Protein AF-A0A9E1S227-F1 (afdb_monomer_lite)

Secondary structure (DSSP, 8-state):
----------SSS--EEEEEEEEEEEETTTTEEEEEEEEEEEEEEEEEETTEEEEEEEEEEEEEEEEPBTT-TT-SS-TTSPPP--B--TTS--EEEEEEEEEEEEEEEEE-SSS-EEEEEEEEEEEBSSSTT-EEEEEEEEEEEEEETTEEEEEEEEEEEEGGGGGGT--GGGGEEEEEEEEEEE--

pLDDT: mean 76.91, std 17.68, range [28.02, 96.69]

Radius of gyration: 20.1 Å; chains: 1; bounding box: 43×51×54 Å

Sequence (188 aa):
FTLYREFWRSRGAAQSYRVLNAIYSSNDALGVDHRFSMGVGLGRYFIQELGHELAVSAGIQGVQERKFSCNDTEIGVDADGEKIDCVEPEDGGLVDNAAEMFLSMQWHLYSFASRDMDISVVGNAYPSLSEWGDLRGDLNLMLSWELFPSFYWSINARSEFDSSAEQRGQLKIDTTDYTITTGITWSY

Foldseek 3Di:
DWDWDWDDDDPDDFQKTKTWIWDWDADQLLQWHIKIKTWIWMKGWPDDDVQKTKMKIKTKIKMKTFGAAPPPVVQQADPVGDGTDGDHDPPPDRIDMFMWMKMKMWIWGFDPPPKTKIKIKIKMKIHTPRDPPWIKIKIWIWIWIRPDVQKIKIKIKIKIATCVCVVSVDDPVSRMDMDIDIDMGGDD

Structure (mmCIF, N/CA/C/O backbone):
data_AF-A0A9E1S227-F1
#
_entry.id   AF-A0A9E1S227-F1
#
loop_
_atom_site.group_PDB
_atom_site.id
_atom_site.type_symbol
_atom_site.label_atom_id
_atom_site.label_alt_id
_atom_site.label_comp_id
_atom_site.label_asym_id
_atom_site.label_entity_id
_atom_site.label_seq_id
_atom_site.pdbx_PDB_ins_code
_atom_site.Cartn_x
_atom_site.Cartn_y
_atom_site.Cartn_z
_atom_site.occupancy
_atom_site.B_iso_or_equiv
_atom_site.auth_seq_id
_atom_site.auth_comp_id
_atom_site.auth_asym_id
_atom_site.auth_atom_id
_atom_site.pdbx_PDB_model_num
ATOM 1 N N . PHE A 1 1 ? -8.724 4.436 -7.761 1.00 28.91 1 PHE A N 1
ATOM 2 C CA . PHE A 1 1 ? -10.016 3.813 -7.383 1.00 28.91 1 PHE A CA 1
ATOM 3 C C . PHE A 1 1 ? -9.860 2.311 -7.541 1.00 28.91 1 PHE A C 1
ATOM 5 O O . PHE A 1 1 ? -9.568 1.875 -8.646 1.00 28.91 1 PHE A O 1
ATOM 12 N N . THR A 1 2 ? -9.980 1.543 -6.459 1.00 31.83 2 THR A N 1
ATOM 13 C CA . THR A 1 2 ? -9.792 0.083 -6.484 1.00 31.83 2 THR A CA 1
ATOM 14 C C . THR A 1 2 ? -11.155 -0.575 -6.331 1.00 31.83 2 THR A C 1
ATOM 16 O O . THR A 1 2 ? -11.851 -0.338 -5.346 1.00 31.83 2 THR A O 1
ATOM 19 N N . LEU A 1 3 ? -11.562 -1.360 -7.325 1.00 28.02 3 LEU A N 1
ATOM 20 C CA . LEU A 1 3 ? -12.875 -2.005 -7.373 1.00 28.02 3 LEU A CA 1
ATOM 21 C C . LEU A 1 3 ? -12.676 -3.498 -7.071 1.00 28.02 3 LEU A C 1
ATOM 23 O O . LEU A 1 3 ? -12.148 -4.222 -7.911 1.00 28.02 3 LEU A O 1
ATOM 27 N N . TYR A 1 4 ? -13.063 -3.955 -5.876 1.00 44.78 4 TYR A N 1
ATOM 28 C CA . TYR A 1 4 ? -13.016 -5.372 -5.495 1.00 44.78 4 TYR A CA 1
ATOM 29 C C . TYR A 1 4 ? -14.429 -5.975 -5.504 1.00 44.78 4 TYR A C 1
ATOM 31 O O . TYR A 1 4 ? -15.408 -5.306 -5.168 1.00 44.78 4 TYR A O 1
ATOM 39 N N . ARG A 1 5 ? -14.561 -7.240 -5.924 1.00 41.03 5 ARG A N 1
ATOM 40 C CA . ARG A 1 5 ? -15.834 -7.979 -5.907 1.00 41.03 5 ARG A CA 1
ATOM 41 C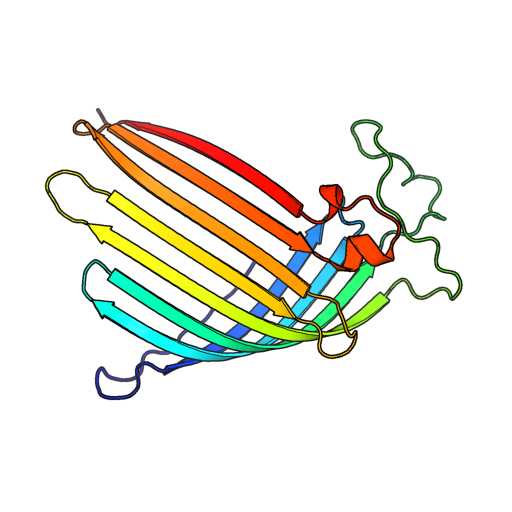 C . ARG A 1 5 ? -15.623 -9.388 -5.369 1.00 41.03 5 ARG A C 1
ATOM 43 O O . ARG A 1 5 ? -14.900 -10.176 -5.971 1.00 41.03 5 ARG A O 1
ATOM 50 N N . GLU A 1 6 ? -16.336 -9.724 -4.300 1.00 49.47 6 GLU A N 1
ATOM 51 C CA . GLU A 1 6 ? -16.274 -11.032 -3.642 1.00 49.47 6 GLU A CA 1
ATOM 52 C C . GLU A 1 6 ? -17.563 -11.842 -3.857 1.00 49.47 6 GLU A C 1
ATOM 54 O O . GLU A 1 6 ? -18.663 -11.295 -3.962 1.00 49.47 6 GLU A O 1
ATOM 59 N N . PHE A 1 7 ? -17.431 -13.171 -3.933 1.00 40.19 7 PHE A N 1
ATOM 60 C CA . PHE A 1 7 ? -18.555 -14.109 -4.007 1.00 40.19 7 PHE A CA 1
ATOM 61 C C . PHE A 1 7 ? -18.523 -15.051 -2.801 1.00 40.19 7 PHE A C 1
ATOM 63 O O . PHE A 1 7 ? -17.585 -15.829 -2.637 1.00 40.19 7 PHE A O 1
ATOM 70 N N . TRP A 1 8 ? -19.584 -15.031 -1.997 1.00 38.69 8 TRP A N 1
ATOM 71 C CA . TRP A 1 8 ? -19.735 -15.894 -0.828 1.00 38.69 8 TRP A CA 1
ATOM 72 C C . TRP A 1 8 ? -20.081 -17.332 -1.249 1.00 38.69 8 TRP A C 1
ATOM 74 O O . TRP A 1 8 ? -21.120 -17.573 -1.867 1.00 38.69 8 TRP A O 1
ATOM 84 N N . ARG A 1 9 ? -19.241 -18.315 -0.897 1.00 41.41 9 ARG A N 1
ATOM 85 C CA . ARG A 1 9 ? -19.627 -19.740 -0.873 1.00 41.41 9 ARG A CA 1
ATOM 86 C C . ARG A 1 9 ? -19.926 -20.161 0.568 1.00 41.41 9 ARG A C 1
ATOM 88 O O . ARG A 1 9 ? -19.298 -19.670 1.497 1.00 41.41 9 ARG A O 1
ATOM 95 N N . SER A 1 10 ? -20.919 -21.042 0.725 1.00 45.53 10 SER A N 1
ATOM 96 C CA . SER A 1 10 ? -21.454 -21.537 2.004 1.00 45.53 10 SER A CA 1
ATOM 97 C C . SER A 1 10 ? -20.372 -21.823 3.051 1.00 45.53 10 SER A C 1
ATOM 99 O O . SER A 1 10 ? -19.374 -22.477 2.751 1.00 45.53 10 SER A O 1
ATOM 101 N N . ARG A 1 11 ? -20.624 -21.373 4.289 1.00 53.19 11 ARG A N 1
ATOM 102 C CA . ARG A 1 11 ? -19.779 -21.570 5.477 1.00 53.19 11 ARG A CA 1
ATOM 103 C C . ARG A 1 11 ? -19.526 -23.062 5.712 1.00 53.19 11 ARG A C 1
ATOM 105 O O . ARG A 1 11 ? -20.369 -23.763 6.260 1.00 53.19 11 ARG A O 1
ATOM 112 N N . GLY A 1 12 ? -18.370 -23.544 5.269 1.00 46.22 12 GLY A N 1
ATOM 113 C CA . GLY A 1 12 ? -17.942 -24.922 5.470 1.00 46.22 12 GLY A CA 1
ATOM 114 C C . GLY A 1 12 ? -16.762 -25.289 4.575 1.00 46.22 12 GLY A C 1
ATOM 115 O O . GLY A 1 12 ? -16.922 -25.506 3.382 1.00 46.22 12 GLY A O 1
ATOM 116 N N . ALA A 1 13 ? -15.578 -25.393 5.175 1.00 47.69 13 ALA A N 1
ATOM 117 C CA . ALA A 1 13 ? -14.396 -26.102 4.669 1.00 47.69 13 ALA A CA 1
ATOM 118 C C . ALA A 1 13 ? -13.497 -25.464 3.587 1.00 47.69 13 ALA A C 1
ATOM 120 O O . ALA A 1 13 ? -12.400 -25.978 3.380 1.00 47.69 13 ALA A O 1
ATOM 121 N N . ALA A 1 14 ? -13.836 -24.328 2.971 1.00 52.00 14 ALA A N 1
ATOM 122 C CA . ALA A 1 14 ? -12.873 -23.597 2.134 1.00 52.00 14 ALA A CA 1
ATOM 123 C C . ALA A 1 14 ? -13.056 -22.080 2.262 1.00 52.00 14 ALA A C 1
ATOM 125 O O . ALA A 1 14 ? -13.758 -21.462 1.468 1.00 52.00 14 ALA A O 1
ATOM 126 N N . GLN A 1 15 ? -12.397 -21.466 3.251 1.00 77.69 15 GLN A N 1
ATOM 127 C CA . GLN A 1 15 ? -12.311 -20.004 3.411 1.00 77.69 15 GLN A CA 1
ATOM 128 C C . GLN A 1 15 ? -11.391 -19.353 2.361 1.00 77.69 15 GLN A C 1
ATOM 130 O O . GLN A 1 15 ? -10.675 -18.401 2.649 1.00 77.69 15 GLN A O 1
ATOM 135 N N . SER A 1 16 ? -11.343 -19.912 1.155 1.00 84.00 16 SER A N 1
ATOM 136 C CA . SER A 1 16 ? -10.558 -19.395 0.044 1.00 84.00 16 SER A CA 1
ATOM 137 C C . SER A 1 16 ? -11.446 -18.595 -0.896 1.00 84.00 16 SER A C 1
ATOM 139 O O . SER A 1 16 ? -12.526 -19.063 -1.264 1.00 84.00 16 SER A O 1
ATOM 141 N N . TYR A 1 17 ? -10.970 -17.443 -1.341 1.00 88.19 17 TYR A N 1
ATOM 142 C CA . TYR A 1 17 ? -11.646 -16.582 -2.304 1.00 88.19 17 TYR A CA 1
ATOM 143 C C . TYR A 1 17 ? -10.766 -16.362 -3.536 1.00 88.19 17 TYR A C 1
ATOM 145 O O . TYR A 1 17 ? -9.580 -16.691 -3.551 1.00 88.19 17 TYR A O 1
ATOM 153 N N . ARG A 1 18 ? -11.368 -15.857 -4.612 1.00 92.25 18 ARG A N 1
ATOM 154 C CA . ARG A 1 18 ? -10.648 -15.460 -5.826 1.00 92.25 18 ARG A CA 1
ATOM 155 C C . ARG A 1 18 ? -10.492 -13.953 -5.817 1.00 92.25 18 ARG A C 1
ATOM 157 O O . ARG A 1 18 ? -11.436 -13.255 -5.463 1.00 92.25 18 ARG A O 1
ATOM 164 N N . VAL A 1 19 ? -9.331 -13.486 -6.244 1.00 91.81 19 VAL A N 1
ATOM 165 C CA . VAL A 1 19 ? -9.019 -12.066 -6.363 1.00 91.81 19 VAL A CA 1
ATOM 166 C C . VAL A 1 19 ? -9.021 -11.700 -7.835 1.00 91.81 19 VAL A C 1
ATOM 168 O O . VAL A 1 19 ? -8.402 -12.382 -8.651 1.00 91.81 19 VAL A O 1
ATOM 171 N N . LEU A 1 20 ? -9.734 -10.628 -8.155 1.00 92.56 20 LEU A N 1
ATOM 172 C CA . LEU A 1 20 ? -9.586 -9.876 -9.392 1.00 92.56 20 LEU A CA 1
ATOM 173 C C . LEU A 1 20 ? -9.272 -8.450 -8.960 1.00 92.56 20 LEU A C 1
ATOM 175 O O . LEU A 1 20 ? -10.081 -7.850 -8.249 1.00 92.56 20 LEU A O 1
ATOM 179 N N . ASN A 1 21 ? -8.107 -7.937 -9.339 1.00 88.50 21 ASN A N 1
ATOM 180 C CA . ASN A 1 21 ? -7.690 -6.586 -8.992 1.00 88.50 21 ASN A CA 1
ATOM 181 C C . ASN A 1 21 ? -7.448 -5.764 -10.258 1.00 88.50 21 ASN A C 1
ATOM 183 O O . ASN A 1 21 ? -6.911 -6.257 -11.246 1.00 88.50 21 ASN A O 1
ATOM 187 N N . ALA A 1 22 ? -7.875 -4.508 -10.208 1.00 91.31 22 ALA A N 1
ATOM 188 C CA . ALA A 1 22 ? -7.560 -3.485 -11.189 1.00 91.31 22 ALA A CA 1
ATOM 189 C C . ALA A 1 22 ? -7.265 -2.201 -10.415 1.00 91.31 22 ALA A C 1
ATOM 191 O O . ALA A 1 22 ? -8.115 -1.732 -9.649 1.00 91.31 22 ALA A O 1
ATOM 192 N N . ILE A 1 23 ? -6.051 -1.683 -10.560 1.00 87.19 23 ILE A N 1
ATOM 193 C CA . ILE A 1 23 ? -5.565 -0.522 -9.820 1.00 87.19 23 ILE A CA 1
ATOM 194 C C . ILE A 1 23 ? -5.075 0.495 -10.839 1.00 87.19 23 ILE A C 1
ATOM 196 O O . ILE A 1 23 ? -4.384 0.166 -11.797 1.00 87.19 23 ILE A O 1
ATOM 200 N N . TYR A 1 24 ? -5.461 1.741 -10.618 1.00 88.38 24 TYR A N 1
ATOM 201 C CA . TYR A 1 24 ? -4.942 2.883 -11.345 1.00 88.38 24 TYR A CA 1
ATOM 202 C C . TYR A 1 24 ? -4.350 3.854 -10.331 1.00 88.38 24 TYR A C 1
ATOM 204 O O . TYR A 1 24 ? -5.032 4.202 -9.356 1.00 88.38 24 TYR A O 1
ATOM 212 N N . SER A 1 25 ? -3.110 4.268 -10.565 1.00 83.31 25 SER A N 1
ATOM 213 C CA . SER A 1 25 ? -2.366 5.206 -9.727 1.00 83.31 25 SER A CA 1
ATOM 214 C C . SER A 1 25 ? -1.577 6.189 -10.588 1.00 83.31 25 SER A C 1
ATOM 216 O O . SER A 1 25 ? -1.073 5.823 -11.646 1.00 83.31 25 SER A O 1
ATOM 218 N N . SER A 1 26 ? -1.441 7.413 -10.096 1.00 80.56 26 SER A N 1
ATOM 219 C CA . SER A 1 26 ? -0.519 8.441 -10.582 1.00 80.56 26 SER A CA 1
ATOM 220 C C . SER A 1 26 ? 0.253 8.952 -9.368 1.00 80.56 26 SER A C 1
ATOM 222 O O . SER A 1 26 ? -0.345 9.091 -8.295 1.00 80.56 26 SER A O 1
ATOM 224 N N . ASN A 1 27 ? 1.557 9.166 -9.503 1.00 71.00 27 ASN A N 1
ATOM 225 C CA . ASN A 1 27 ? 2.395 9.678 -8.424 1.00 71.00 27 ASN A CA 1
ATOM 226 C C . ASN A 1 27 ? 3.511 10.548 -9.016 1.00 71.00 27 ASN A C 1
ATOM 228 O O . ASN A 1 27 ? 4.487 10.033 -9.562 1.00 71.00 27 ASN A O 1
ATOM 232 N N . ASP A 1 28 ? 3.352 11.861 -8.869 1.00 68.75 28 ASP A N 1
ATOM 233 C CA . ASP A 1 28 ? 4.269 12.864 -9.411 1.00 68.75 28 ASP A CA 1
ATOM 234 C C . ASP A 1 28 ? 5.625 12.858 -8.684 1.00 68.75 28 ASP A C 1
ATOM 236 O O . ASP A 1 28 ? 6.657 13.054 -9.322 1.00 68.75 28 ASP A O 1
ATOM 240 N N . ALA A 1 29 ? 5.647 12.550 -7.378 1.00 60.91 29 ALA A N 1
ATOM 241 C CA . ALA A 1 29 ? 6.878 12.459 -6.585 1.00 60.91 29 ALA A CA 1
ATOM 242 C C . ALA A 1 29 ? 7.767 11.284 -7.027 1.00 60.91 29 ALA A C 1
ATOM 244 O O . ALA A 1 29 ? 8.990 11.393 -7.039 1.00 60.91 29 ALA A O 1
ATOM 245 N N . LEU A 1 30 ? 7.148 10.183 -7.464 1.00 62.03 30 LEU A N 1
ATOM 246 C CA . LEU A 1 30 ? 7.841 9.012 -8.004 1.00 62.03 30 LEU A CA 1
ATOM 247 C C . LEU A 1 30 ? 8.002 9.056 -9.533 1.00 62.03 30 LEU A C 1
ATOM 249 O O . LEU A 1 30 ? 8.377 8.038 -10.121 1.00 62.03 30 LEU A O 1
ATOM 253 N N . GLY A 1 31 ? 7.697 10.178 -10.197 1.00 64.12 31 GLY A N 1
ATOM 254 C CA . GLY A 1 31 ? 7.853 10.346 -11.649 1.00 64.12 31 GLY A CA 1
ATOM 255 C C . GLY A 1 31 ? 6.899 9.505 -12.511 1.00 64.12 31 GLY A C 1
ATOM 256 O O . GLY A 1 31 ? 7.165 9.257 -13.694 1.00 64.12 31 GLY A O 1
ATOM 257 N N . VAL A 1 32 ? 5.787 9.049 -11.928 1.00 74.50 32 VAL A N 1
ATOM 258 C CA . VAL A 1 32 ? 4.792 8.174 -12.560 1.00 74.50 32 VAL A CA 1
ATOM 259 C C . VAL A 1 32 ? 3.568 8.988 -12.974 1.00 74.50 32 VAL A C 1
ATOM 261 O O . VAL A 1 32 ? 2.716 9.305 -12.145 1.00 74.50 32 VAL A O 1
ATOM 264 N N . ASP A 1 33 ? 3.431 9.241 -14.276 1.00 77.88 33 ASP A N 1
ATOM 265 C CA . ASP A 1 33 ? 2.265 9.920 -14.858 1.00 77.88 33 ASP A CA 1
ATOM 266 C C . ASP A 1 33 ? 1.021 9.033 -14.725 1.00 77.88 33 ASP A C 1
ATOM 268 O O . ASP A 1 33 ? 0.035 9.375 -14.064 1.00 77.88 33 ASP A O 1
ATOM 272 N N . HIS A 1 34 ? 1.086 7.822 -15.285 1.00 83.31 34 HIS A N 1
ATOM 273 C CA . HIS A 1 34 ? -0.019 6.867 -15.255 1.00 83.31 34 HIS A CA 1
ATOM 274 C C . HIS A 1 34 ? 0.495 5.447 -15.037 1.00 83.31 34 HIS A C 1
ATOM 276 O O . HIS A 1 34 ? 1.293 4.946 -15.822 1.00 83.31 34 HIS A O 1
ATOM 282 N N . ARG A 1 35 ? -0.027 4.750 -14.030 1.00 86.94 35 ARG A N 1
ATOM 283 C CA . ARG A 1 35 ? 0.218 3.321 -13.813 1.00 86.94 35 ARG A CA 1
ATOM 284 C C . ARG A 1 35 ? -1.109 2.592 -13.706 1.00 86.94 35 ARG A C 1
ATOM 286 O O . ARG A 1 35 ? -1.945 2.899 -12.855 1.00 86.94 35 ARG A O 1
ATOM 293 N N . PHE A 1 36 ? -1.296 1.613 -14.577 1.00 90.94 36 PHE A N 1
ATOM 294 C CA . PHE A 1 36 ? -2.434 0.710 -14.568 1.00 90.94 36 PHE A CA 1
ATOM 295 C C . PHE A 1 36 ? -1.946 -0.705 -14.277 1.00 90.94 36 PHE A C 1
ATOM 297 O O . PHE A 1 36 ? -1.082 -1.215 -14.985 1.00 90.94 36 PHE A O 1
ATOM 304 N N . SER A 1 37 ? -2.512 -1.359 -13.266 1.00 90.12 37 SER A N 1
ATOM 305 C CA . SER A 1 37 ? -2.277 -2.776 -13.005 1.00 90.12 37 SER A CA 1
ATOM 306 C C . SER A 1 37 ? -3.572 -3.567 -13.030 1.00 90.12 37 SER A C 1
ATOM 308 O O . SER A 1 37 ? -4.621 -3.108 -12.572 1.00 90.12 37 SER A O 1
ATOM 310 N N . MET A 1 38 ? -3.501 -4.780 -13.569 1.00 94.50 38 MET A N 1
ATOM 311 C CA . MET A 1 38 ? -4.618 -5.712 -13.592 1.00 94.50 38 MET A CA 1
ATOM 312 C C . MET A 1 38 ? -4.128 -7.128 -13.336 1.00 94.50 38 MET A C 1
ATOM 314 O O . MET A 1 38 ? -3.189 -7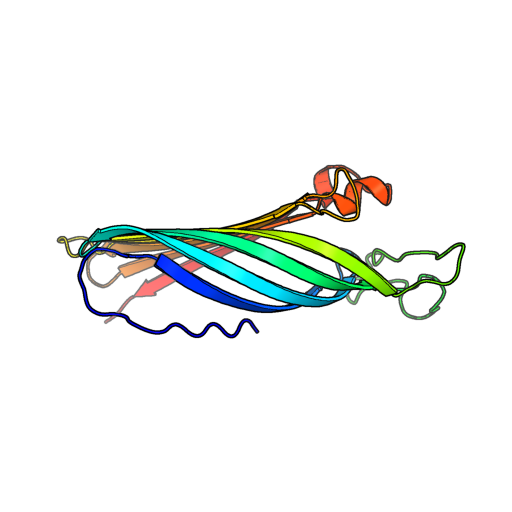.597 -13.981 1.00 94.50 38 MET A O 1
ATOM 318 N N . GLY A 1 39 ? -4.790 -7.830 -12.421 1.00 92.88 39 GLY A N 1
ATOM 319 C CA . GLY A 1 39 ? -4.345 -9.139 -11.980 1.00 92.88 39 GLY A CA 1
ATOM 320 C C . GLY A 1 39 ? -5.447 -10.068 -11.513 1.00 92.88 39 GLY A C 1
ATOM 321 O O . GLY A 1 39 ? -6.626 -9.718 -11.381 1.00 92.88 39 GLY A O 1
ATOM 322 N N . VAL A 1 40 ? -5.019 -11.306 -11.297 1.00 96.69 40 VAL A N 1
ATOM 323 C CA . VAL A 1 40 ? -5.852 -12.396 -10.809 1.00 96.69 40 VAL A CA 1
ATOM 324 C C . VAL A 1 40 ? -5.091 -13.189 -9.758 1.00 96.69 40 VAL A C 1
ATOM 326 O O . VAL A 1 40 ? -3.879 -13.387 -9.853 1.00 96.69 40 VAL A O 1
ATOM 329 N N . GLY A 1 41 ? -5.809 -13.691 -8.761 1.00 94.81 41 GLY A N 1
ATOM 330 C CA . GLY A 1 41 ? -5.191 -14.463 -7.696 1.00 94.81 41 GLY A CA 1
ATOM 331 C C . GLY A 1 41 ? -6.175 -15.232 -6.839 1.00 94.81 41 GLY A C 1
ATOM 332 O O . GLY A 1 41 ? -7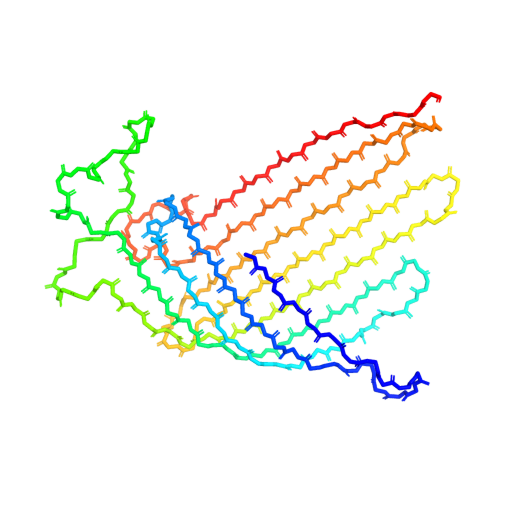.366 -15.357 -7.145 1.00 94.81 41 GLY A O 1
ATOM 333 N N . LEU A 1 42 ? -5.646 -15.765 -5.749 1.00 94.94 42 LEU A N 1
ATOM 334 C CA . LEU A 1 42 ? -6.380 -16.538 -4.763 1.00 94.94 42 LEU A CA 1
ATOM 335 C C . LEU A 1 42 ? -6.034 -16.021 -3.373 1.00 94.94 42 LEU A C 1
ATOM 337 O O . LEU A 1 42 ? -4.881 -15.726 -3.070 1.00 94.94 42 LEU A O 1
ATOM 341 N N . GLY A 1 43 ? -7.048 -15.937 -2.527 1.00 93.62 43 GLY A N 1
ATOM 342 C CA . GLY A 1 43 ? -6.912 -15.557 -1.135 1.00 93.62 43 GLY A CA 1
ATOM 343 C C . GLY A 1 43 ? -7.487 -16.594 -0.203 1.00 93.62 43 GLY A C 1
ATOM 344 O O . GLY A 1 43 ? -8.219 -17.494 -0.622 1.00 93.62 43 GLY A O 1
ATOM 345 N N . ARG A 1 44 ? -7.135 -16.473 1.070 1.00 91.62 44 ARG A N 1
ATOM 346 C CA . ARG A 1 44 ? -7.641 -17.311 2.143 1.00 91.62 44 ARG A CA 1
ATOM 347 C C . ARG A 1 44 ? -7.755 -16.515 3.435 1.00 91.62 44 ARG A C 1
ATOM 349 O O . ARG A 1 44 ? -6.824 -15.802 3.799 1.00 91.62 44 ARG A O 1
ATOM 356 N N . TYR A 1 45 ? -8.859 -16.704 4.151 1.00 90.38 45 TYR A N 1
ATOM 357 C CA . TYR A 1 45 ? -8.954 -16.299 5.550 1.00 90.38 45 TYR A CA 1
ATOM 358 C C . TYR A 1 45 ? -8.244 -17.333 6.427 1.00 90.38 45 TYR A C 1
ATOM 360 O O . TYR A 1 45 ? -8.491 -18.538 6.325 1.00 90.38 45 TYR A O 1
ATOM 368 N N . PHE A 1 46 ? -7.320 -16.849 7.247 1.00 87.69 46 PHE A N 1
ATOM 369 C CA . PHE A 1 46 ? -6.595 -17.618 8.254 1.00 87.69 46 PHE A CA 1
ATOM 370 C C . PHE A 1 46 ? -7.275 -17.512 9.615 1.00 87.69 46 PHE A C 1
ATOM 372 O O . PHE A 1 46 ? -7.316 -18.494 10.352 1.00 87.69 46 PHE A O 1
ATOM 379 N N . ILE A 1 47 ? -7.831 -16.340 9.918 1.00 86.12 47 ILE A N 1
ATOM 380 C CA . ILE A 1 47 ? -8.641 -16.087 11.107 1.00 86.12 47 ILE A CA 1
ATOM 381 C C . ILE A 1 47 ? -9.922 -15.416 10.629 1.00 86.12 47 ILE A C 1
ATOM 383 O O . ILE A 1 47 ? -9.874 -14.504 9.806 1.00 86.12 47 ILE A O 1
ATOM 387 N N . GLN A 1 48 ? -11.063 -15.902 11.103 1.00 80.62 48 GLN A N 1
ATOM 388 C CA . GLN A 1 48 ? -12.367 -15.327 10.793 1.00 80.62 48 GLN A CA 1
ATOM 389 C C . GLN A 1 48 ? -13.292 -15.538 11.991 1.00 80.62 48 GLN A C 1
ATOM 391 O O . GLN A 1 48 ? -14.123 -16.450 12.017 1.00 80.62 48 GLN A O 1
ATOM 396 N N . GLU A 1 49 ? -13.092 -14.713 13.007 1.00 80.69 49 GLU A N 1
ATOM 397 C CA . GLU A 1 49 ? -13.879 -14.683 14.232 1.00 80.69 49 GLU A CA 1
ATOM 398 C C . GLU A 1 49 ? -14.595 -13.333 14.355 1.00 80.69 49 GLU A C 1
ATOM 400 O O . GLU A 1 49 ? -14.227 -12.342 13.724 1.00 80.69 49 GLU A O 1
ATOM 405 N N . LEU A 1 50 ? -15.639 -13.277 15.182 1.00 76.19 50 LEU A N 1
ATOM 406 C CA . LEU A 1 50 ? -16.243 -11.998 15.551 1.00 76.19 50 LEU A CA 1
ATOM 407 C C . LEU A 1 50 ? -15.209 -11.183 16.330 1.00 76.19 50 LEU A C 1
ATOM 409 O O . LEU A 1 50 ? -14.823 -11.568 17.428 1.00 76.19 50 LEU A O 1
ATOM 413 N N . GLY A 1 51 ? -14.779 -10.066 15.765 1.00 77.31 51 GLY A N 1
ATOM 414 C CA . GLY A 1 51 ? -13.791 -9.172 16.361 1.00 77.31 51 GLY A CA 1
ATOM 415 C C . GLY A 1 51 ? -12.394 -9.318 15.776 1.00 77.31 51 GLY A C 1
ATOM 416 O O . GLY A 1 51 ? -11.534 -8.503 16.081 1.00 77.31 51 GLY A O 1
ATOM 417 N N . HIS A 1 52 ? -12.137 -10.341 14.957 1.00 86.56 52 HIS A N 1
ATOM 418 C CA . HIS A 1 52 ? -10.784 -10.647 14.509 1.00 86.56 52 HIS A CA 1
ATOM 419 C C . HIS A 1 52 ? -10.787 -11.379 13.167 1.00 86.56 52 HIS A C 1
ATOM 421 O O . HIS A 1 52 ? -11.241 -12.520 13.051 1.00 86.56 52 HIS A O 1
ATOM 427 N N . GLU A 1 53 ? -10.229 -10.732 12.155 1.00 89.62 53 GLU A N 1
ATOM 428 C CA . GLU A 1 53 ? -10.103 -11.274 10.813 1.00 89.62 53 GLU A CA 1
ATOM 429 C C . GLU A 1 53 ? -8.664 -11.138 10.316 1.00 89.62 53 GLU A C 1
ATOM 431 O O . GLU A 1 53 ? -8.023 -10.103 10.482 1.00 89.62 53 GLU A O 1
ATOM 436 N N . LEU A 1 54 ? -8.153 -12.202 9.703 1.00 91.75 54 LEU A N 1
ATOM 437 C CA . LEU A 1 54 ? -6.879 -12.208 8.996 1.00 91.75 54 LEU A CA 1
ATOM 438 C C . LEU A 1 54 ? -7.077 -12.910 7.659 1.00 91.75 54 LEU A C 1
ATOM 440 O O . LEU A 1 54 ? -7.364 -14.110 7.623 1.00 91.75 54 LEU A O 1
ATOM 444 N N . ALA A 1 55 ? -6.862 -12.185 6.571 1.00 92.62 55 ALA A N 1
ATOM 445 C CA . ALA A 1 55 ? -6.877 -12.705 5.218 1.00 92.62 55 ALA A CA 1
ATOM 446 C C . ALA A 1 55 ? -5.531 -12.462 4.543 1.00 92.62 55 ALA A C 1
ATOM 448 O O . ALA A 1 55 ? -4.934 -11.396 4.673 1.00 92.62 55 ALA A O 1
ATOM 449 N N . VAL A 1 56 ? -5.067 -13.450 3.786 1.00 94.88 56 VAL A N 1
ATOM 450 C CA . VAL A 1 56 ? -3.895 -13.299 2.922 1.00 94.88 56 VAL A CA 1
ATOM 451 C C . VAL A 1 56 ? -4.270 -13.753 1.525 1.00 94.88 56 VAL A C 1
ATOM 453 O O . VAL A 1 56 ? -4.924 -14.785 1.357 1.00 94.88 56 VAL A O 1
ATOM 456 N N . SER A 1 57 ? -3.858 -12.998 0.518 1.00 94.88 57 SER A N 1
ATOM 457 C CA . SER A 1 57 ? -4.030 -13.356 -0.881 1.00 94.88 57 SER A CA 1
ATOM 458 C C . SER A 1 57 ? -2.770 -13.136 -1.691 1.00 94.88 57 SER A C 1
ATOM 460 O O . SER A 1 57 ? -1.889 -12.370 -1.314 1.00 94.88 57 SER A O 1
ATOM 462 N N . ALA A 1 58 ? -2.673 -13.880 -2.783 1.00 96.62 58 ALA A N 1
ATOM 463 C CA . ALA A 1 58 ? -1.540 -13.845 -3.679 1.00 96.62 58 ALA A CA 1
ATOM 464 C C . ALA A 1 58 ? -1.994 -14.082 -5.118 1.00 96.62 58 ALA A C 1
ATOM 466 O O . ALA A 1 58 ? -2.958 -14.817 -5.370 1.00 96.62 58 ALA A O 1
ATOM 467 N N . GLY A 1 59 ? -1.272 -13.514 -6.070 1.00 95.88 59 GLY A N 1
ATOM 468 C CA . GLY A 1 59 ? -1.549 -13.719 -7.480 1.00 95.88 59 GLY A CA 1
ATOM 469 C C . GLY A 1 59 ? -0.511 -13.084 -8.380 1.00 95.88 59 GLY A C 1
ATOM 470 O O . GLY A 1 59 ? 0.593 -12.755 -7.948 1.00 95.88 59 GLY A O 1
ATOM 471 N N . ILE A 1 60 ? -0.887 -12.944 -9.643 1.00 95.94 60 ILE A N 1
ATOM 472 C CA . ILE A 1 60 ? -0.075 -12.308 -10.677 1.00 95.94 60 ILE A CA 1
ATOM 473 C C . ILE A 1 60 ? -0.863 -11.164 -11.297 1.00 95.94 60 ILE A C 1
ATOM 475 O O . ILE A 1 60 ? -2.091 -11.235 -11.416 1.00 95.94 60 ILE A O 1
ATOM 479 N N . GLN A 1 61 ? -0.155 -10.125 -11.708 1.00 95.00 61 GLN A N 1
ATOM 480 C CA . GLN A 1 61 ? -0.720 -8.973 -12.385 1.00 95.00 61 GLN A CA 1
ATOM 481 C C . GLN A 1 61 ? 0.195 -8.503 -13.513 1.00 95.00 61 GLN A C 1
ATOM 483 O O . GLN A 1 61 ? 1.415 -8.625 -13.437 1.00 95.00 61 GLN A O 1
ATOM 488 N N . GLY A 1 62 ? -0.414 -7.982 -14.572 1.00 94.19 62 GLY A N 1
ATOM 489 C CA . GLY A 1 62 ? 0.282 -7.168 -15.559 1.00 94.19 62 GLY A CA 1
ATOM 490 C C . GLY A 1 62 ? 0.193 -5.707 -15.146 1.00 94.19 62 GLY A C 1
ATOM 491 O O . GLY A 1 62 ? -0.860 -5.264 -14.675 1.00 94.19 62 GLY A O 1
ATOM 492 N N . VAL A 1 63 ? 1.283 -4.974 -15.322 1.00 91.75 63 VAL A N 1
ATOM 493 C CA . VAL A 1 63 ? 1.375 -3.544 -15.042 1.00 91.75 63 VAL A CA 1
ATOM 494 C C . VAL A 1 63 ? 1.827 -2.834 -16.300 1.00 91.75 63 VAL A C 1
ATOM 496 O O . VAL A 1 63 ? 2.760 -3.271 -16.963 1.00 91.75 63 VAL A O 1
ATOM 499 N N . GLN A 1 64 ? 1.144 -1.748 -16.624 1.00 91.12 64 GLN A N 1
ATOM 500 C CA . GLN A 1 64 ? 1.553 -0.798 -17.637 1.00 91.12 64 GLN A CA 1
ATOM 501 C C . GLN A 1 64 ? 1.793 0.540 -16.951 1.00 91.12 64 GLN A C 1
ATOM 503 O O . GLN A 1 64 ? 0.894 1.078 -16.300 1.00 91.12 64 GLN A O 1
ATOM 508 N N . GLU A 1 65 ? 2.994 1.071 -17.105 1.00 85.69 65 GLU A N 1
ATOM 509 C CA . GLU A 1 65 ? 3.415 2.338 -16.530 1.00 85.69 65 GLU A CA 1
ATOM 510 C C . GLU A 1 65 ? 3.812 3.322 -17.623 1.00 85.69 65 GLU A C 1
ATOM 512 O O . GLU A 1 65 ? 4.421 2.954 -18.624 1.00 85.69 65 GLU A O 1
ATOM 517 N N . ARG A 1 66 ? 3.479 4.591 -17.414 1.00 82.81 66 ARG A N 1
ATOM 518 C CA . ARG A 1 66 ? 3.953 5.720 -18.194 1.00 82.81 66 ARG A CA 1
ATOM 519 C C . ARG A 1 66 ? 4.669 6.708 -17.276 1.00 82.81 66 ARG A C 1
ATOM 521 O O . ARG A 1 66 ? 4.103 7.104 -16.258 1.00 82.81 66 ARG A O 1
ATOM 528 N N . LYS A 1 67 ? 5.881 7.112 -17.662 1.00 75.69 67 LYS A N 1
ATOM 529 C CA . LYS A 1 67 ? 6.740 8.043 -16.906 1.00 75.69 67 LYS A CA 1
ATOM 530 C C . LYS A 1 67 ? 6.723 9.451 -17.514 1.00 75.69 67 LYS A C 1
ATOM 532 O O . LYS A 1 67 ? 6.491 9.601 -18.719 1.00 75.69 67 LYS A O 1
ATOM 537 N N . PHE A 1 68 ? 6.990 10.473 -16.698 1.00 70.19 68 PHE A N 1
ATOM 538 C CA . PHE A 1 68 ? 7.153 11.853 -17.175 1.00 70.19 68 PHE A CA 1
ATOM 539 C C . PHE A 1 68 ? 8.451 12.018 -17.984 1.00 70.19 68 PHE A C 1
ATOM 541 O O . PHE A 1 68 ? 9.488 11.456 -17.631 1.00 70.19 68 PHE A O 1
ATOM 548 N N . SER A 1 69 ? 8.403 12.795 -19.074 1.00 65.25 69 SER A N 1
ATOM 549 C CA . SER A 1 69 ? 9.572 13.077 -19.922 1.00 65.25 69 SER A CA 1
ATOM 550 C C . SER A 1 69 ? 10.216 14.414 -19.562 1.00 65.25 69 SER A C 1
ATOM 552 O O . SER A 1 69 ? 9.530 15.432 -19.549 1.00 65.25 69 SER A O 1
ATOM 554 N N . CYS A 1 70 ? 11.541 14.438 -19.378 1.00 63.56 70 CYS A N 1
ATOM 555 C CA . CYS A 1 70 ? 12.284 15.683 -19.122 1.00 63.56 70 CYS A CA 1
ATOM 556 C C . CYS A 1 70 ? 12.357 16.649 -20.325 1.00 63.56 70 CYS A C 1
ATOM 558 O O . CYS A 1 70 ? 12.788 17.789 -20.167 1.00 63.56 70 CYS A O 1
ATOM 560 N N . ASN A 1 71 ? 11.970 16.212 -21.531 1.00 57.22 71 ASN A N 1
ATOM 561 C CA . ASN A 1 71 ? 12.006 17.044 -22.742 1.00 57.22 71 ASN A CA 1
ATOM 562 C C . ASN A 1 71 ? 10.778 17.953 -22.906 1.00 57.22 71 ASN A C 1
ATOM 564 O O . ASN A 1 71 ? 10.742 18.762 -23.835 1.00 57.22 71 ASN A O 1
ATOM 568 N N . ASP A 1 72 ? 9.780 17.835 -22.032 1.00 56.47 72 ASP A N 1
ATOM 569 C CA . ASP A 1 72 ? 8.627 18.728 -22.039 1.00 56.47 72 ASP A CA 1
ATOM 570 C C . ASP A 1 72 ? 8.977 19.991 -21.233 1.00 56.47 72 ASP A C 1
ATOM 572 O O . ASP A 1 72 ? 8.943 20.012 -20.004 1.00 56.47 72 ASP A O 1
ATOM 576 N N . THR A 1 73 ? 9.395 21.049 -21.935 1.00 50.19 73 THR A N 1
ATOM 577 C CA . THR A 1 73 ? 9.982 22.288 -21.378 1.00 50.19 73 THR A CA 1
ATOM 578 C C . THR A 1 73 ? 9.092 23.084 -20.404 1.00 50.19 73 THR A C 1
ATOM 580 O O . THR A 1 73 ? 9.544 24.097 -19.873 1.00 50.19 73 THR A O 1
ATOM 583 N N . GLU A 1 74 ? 7.857 22.644 -20.143 1.00 53.06 74 GLU A N 1
ATOM 584 C CA . GLU A 1 74 ? 6.941 23.218 -19.142 1.00 53.06 74 GLU A CA 1
ATOM 585 C C . GLU A 1 74 ? 6.852 22.407 -17.828 1.00 53.06 74 GLU A C 1
ATOM 587 O O . GLU A 1 74 ? 6.312 22.921 -16.853 1.00 53.06 74 GLU A O 1
ATOM 592 N N . ILE A 1 75 ? 7.414 21.191 -17.752 1.00 54.41 75 ILE A N 1
ATOM 593 C CA . ILE A 1 75 ? 7.237 20.233 -16.630 1.00 54.41 75 ILE A CA 1
ATOM 594 C C . ILE A 1 75 ? 8.544 20.072 -15.822 1.00 54.41 75 ILE A C 1
ATOM 596 O O . ILE A 1 75 ? 8.897 19.001 -15.343 1.00 54.41 75 ILE A O 1
ATOM 600 N N . GLY A 1 76 ? 9.338 21.140 -15.716 1.00 51.53 76 GLY A N 1
ATOM 601 C CA . GLY A 1 76 ? 10.610 21.118 -14.975 1.00 51.53 76 GLY A CA 1
ATOM 602 C C . GLY A 1 76 ? 10.481 21.457 -13.489 1.00 51.53 76 GLY A C 1
ATOM 603 O O . GLY A 1 76 ? 11.481 21.427 -12.769 1.00 51.53 76 GLY A O 1
ATOM 604 N N . VAL A 1 77 ? 9.285 21.857 -13.056 1.00 55.94 77 VAL A N 1
ATOM 605 C CA . VAL A 1 77 ? 9.024 22.395 -11.723 1.00 55.94 77 VAL A CA 1
ATOM 606 C C . VAL A 1 77 ? 7.577 22.099 -11.339 1.00 55.94 77 VAL A C 1
ATOM 608 O O . VAL A 1 77 ? 6.674 22.374 -12.131 1.00 55.94 77 VAL A O 1
ATOM 611 N N . ASP A 1 78 ? 7.352 21.525 -10.160 1.00 54.25 78 ASP A N 1
ATOM 612 C CA . ASP A 1 78 ? 6.008 21.359 -9.607 1.00 54.25 78 ASP A CA 1
ATOM 613 C C . ASP A 1 78 ? 5.398 22.718 -9.194 1.00 54.25 78 ASP A C 1
ATOM 615 O O . ASP A 1 78 ? 6.016 23.779 -9.334 1.00 54.25 78 ASP A O 1
ATOM 619 N N . ALA A 1 79 ? 4.152 22.715 -8.707 1.00 55.75 79 ALA A N 1
ATOM 620 C CA . ALA A 1 79 ? 3.453 23.940 -8.299 1.00 55.75 79 ALA A CA 1
ATOM 621 C C . ALA A 1 79 ? 4.154 24.704 -7.153 1.00 55.75 79 ALA A C 1
ATOM 623 O O . ALA A 1 79 ? 3.880 25.894 -6.967 1.00 55.75 79 ALA A O 1
ATOM 624 N N . ASP A 1 80 ? 5.055 24.036 -6.428 1.00 57.16 80 ASP A N 1
ATOM 625 C CA . ASP A 1 80 ? 5.790 24.558 -5.278 1.00 57.16 80 ASP A CA 1
ATOM 626 C C . ASP A 1 80 ? 7.248 24.940 -5.621 1.00 57.16 80 ASP A C 1
ATOM 628 O O . ASP A 1 80 ? 7.929 25.573 -4.809 1.00 57.16 80 ASP A O 1
ATOM 632 N N . GLY A 1 81 ? 7.709 24.671 -6.848 1.00 55.50 81 GLY A N 1
ATOM 633 C CA . GLY A 1 81 ? 9.036 25.050 -7.332 1.00 55.50 81 GLY A CA 1
ATOM 634 C C . GLY A 1 81 ? 10.126 23.982 -7.153 1.00 55.50 81 GLY A C 1
ATOM 635 O O . GLY A 1 81 ? 11.301 24.288 -7.386 1.00 55.50 81 GLY A O 1
ATOM 636 N N . GLU A 1 82 ? 9.766 22.753 -6.787 1.00 56.41 82 GLU A N 1
ATOM 637 C CA . GLU A 1 82 ? 10.655 21.590 -6.690 1.00 56.41 82 GLU A CA 1
ATOM 638 C C . GLU A 1 82 ? 10.779 20.868 -8.044 1.00 56.41 82 GLU A C 1
ATOM 640 O O . GLU A 1 82 ? 9.883 20.900 -8.892 1.00 56.41 82 GLU A O 1
ATOM 645 N N . LYS A 1 83 ? 11.926 20.218 -8.281 1.00 56.47 83 LYS A N 1
ATOM 646 C CA . LYS A 1 83 ? 12.150 19.456 -9.519 1.00 56.47 83 LYS A CA 1
ATOM 647 C C . LYS A 1 83 ? 11.301 18.186 -9.508 1.00 56.47 83 LYS A C 1
ATOM 649 O O . LYS A 1 83 ? 11.487 17.340 -8.641 1.00 56.47 83 LYS A O 1
ATOM 654 N N . ILE A 1 84 ? 10.448 18.026 -10.516 1.00 60.34 84 ILE A N 1
ATOM 655 C CA . ILE A 1 84 ? 9.713 16.779 -10.762 1.00 60.34 84 ILE A CA 1
ATOM 656 C C . ILE A 1 84 ? 10.715 15.690 -11.170 1.00 60.34 84 ILE A C 1
ATOM 658 O O . ILE A 1 84 ? 11.588 15.940 -12.008 1.00 60.34 84 ILE A O 1
ATOM 662 N N . ASP A 1 85 ? 10.589 14.487 -10.599 1.00 59.03 85 ASP A N 1
ATOM 663 C CA . ASP A 1 85 ? 11.357 13.331 -11.060 1.00 59.03 85 ASP A CA 1
ATOM 664 C C . ASP A 1 85 ? 10.901 12.958 -12.474 1.00 59.03 85 ASP A C 1
ATOM 666 O O . ASP A 1 85 ? 9.775 12.513 -12.698 1.00 59.03 85 ASP A O 1
ATOM 670 N N . CYS A 1 86 ? 11.762 13.193 -13.456 1.00 60.34 86 CYS A N 1
ATOM 671 C CA . CYS A 1 86 ? 11.482 12.942 -14.860 1.00 60.34 86 CYS A CA 1
ATOM 672 C C . CYS A 1 86 ? 12.545 12.003 -15.430 1.00 60.34 86 CYS A C 1
ATOM 674 O O . CYS A 1 86 ? 13.705 12.017 -15.015 1.00 60.34 86 CYS A O 1
ATOM 676 N N . VAL A 1 87 ? 12.158 11.181 -16.405 1.00 60.03 87 VAL A N 1
ATOM 677 C CA . VAL A 1 87 ? 13.095 10.302 -17.108 1.00 60.03 87 VAL A CA 1
ATOM 678 C C . VAL A 1 87 ? 13.498 10.963 -18.421 1.00 60.03 87 VAL A C 1
ATOM 680 O O . VAL A 1 87 ? 12.652 11.452 -19.177 1.00 60.03 87 VAL A O 1
ATOM 683 N N . GLU A 1 88 ? 14.799 10.975 -18.703 1.00 57.34 88 GLU A N 1
ATOM 684 C CA . GLU A 1 88 ? 15.352 11.312 -20.013 1.00 57.34 88 GLU A CA 1
ATOM 685 C C . GLU A 1 88 ? 15.528 9.996 -20.792 1.00 57.34 88 GLU A C 1
ATOM 687 O O . GLU A 1 88 ? 16.467 9.244 -20.529 1.00 57.34 88 GLU A O 1
ATOM 692 N N . PRO A 1 89 ? 14.582 9.619 -21.674 1.00 54.41 89 PRO A N 1
ATOM 693 C CA . PRO A 1 89 ? 14.629 8.312 -22.314 1.00 54.41 89 PRO A CA 1
ATOM 694 C C . PRO A 1 89 ? 15.729 8.288 -23.383 1.00 54.41 89 PRO A C 1
ATOM 696 O O . PRO A 1 89 ? 15.604 8.964 -24.403 1.00 54.41 89 PRO A O 1
ATOM 699 N N . GLU A 1 90 ? 16.765 7.463 -23.201 1.00 53.94 90 GLU A N 1
ATOM 700 C CA . GLU A 1 90 ? 17.801 7.244 -24.229 1.00 53.94 90 GLU A CA 1
ATOM 701 C C . GLU A 1 90 ? 17.235 6.572 -25.504 1.00 53.94 90 GLU A C 1
ATOM 703 O O . GLU A 1 90 ? 17.734 6.828 -26.595 1.00 53.94 90 GLU A O 1
ATOM 708 N N . ASP A 1 91 ? 16.139 5.803 -25.390 1.00 54.28 91 ASP A N 1
ATOM 709 C CA . ASP A 1 91 ? 15.530 5.018 -26.487 1.00 54.28 91 ASP A CA 1
ATOM 710 C C . ASP A 1 91 ? 14.039 5.343 -26.767 1.00 54.28 91 ASP A C 1
ATOM 712 O O . ASP A 1 91 ? 13.325 4.589 -27.431 1.00 54.28 91 ASP A O 1
ATOM 716 N N . GLY A 1 92 ? 13.520 6.477 -26.280 1.00 53.41 92 GLY A N 1
ATOM 717 C CA . GLY A 1 92 ? 12.160 6.949 -26.610 1.00 53.41 92 GLY A CA 1
ATOM 718 C C . GLY A 1 92 ? 10.983 6.143 -26.023 1.00 53.41 92 GLY A C 1
ATOM 719 O O . GLY A 1 92 ? 9.827 6.417 -26.355 1.00 53.41 92 GLY A O 1
ATOM 720 N N . GLY A 1 93 ? 11.235 5.172 -25.142 1.00 61.56 93 GLY A N 1
ATOM 721 C CA . GLY A 1 93 ? 10.196 4.409 -24.446 1.00 61.56 93 GLY A CA 1
ATOM 722 C C . GLY A 1 93 ? 9.726 5.099 -23.165 1.00 61.56 93 GLY A C 1
ATOM 723 O O . GLY A 1 93 ? 10.340 4.935 -22.121 1.00 61.56 93 GLY A O 1
ATOM 724 N N . LEU A 1 94 ? 8.624 5.853 -23.225 1.00 69.50 94 LEU A N 1
ATOM 725 C CA . LEU A 1 94 ? 7.957 6.410 -22.031 1.00 69.50 94 LEU A CA 1
ATOM 726 C C . LEU A 1 94 ? 6.951 5.442 -21.398 1.00 69.50 94 LEU A C 1
ATOM 728 O O . LEU A 1 94 ? 6.371 5.763 -20.365 1.00 69.50 94 LEU A O 1
ATOM 732 N N . VAL A 1 95 ? 6.705 4.305 -22.053 1.00 79.12 95 VAL A N 1
ATOM 733 C CA . VAL A 1 95 ? 5.761 3.277 -21.621 1.00 79.12 95 VAL A CA 1
ATOM 734 C C . VAL A 1 95 ? 6.532 2.013 -21.297 1.00 79.12 95 VAL A C 1
ATOM 736 O O . VAL A 1 95 ? 7.224 1.475 -22.162 1.00 79.12 95 VAL A O 1
ATOM 739 N N . ASP A 1 96 ? 6.341 1.529 -20.083 1.00 82.19 96 ASP A N 1
ATOM 740 C CA . ASP A 1 96 ? 6.917 0.300 -19.575 1.00 82.19 96 ASP A CA 1
ATOM 741 C C . ASP A 1 96 ? 5.810 -0.712 -19.259 1.00 82.19 96 ASP A C 1
ATOM 743 O O . ASP A 1 96 ? 4.695 -0.344 -18.877 1.00 82.19 96 ASP A O 1
ATOM 747 N N . ASN A 1 97 ? 6.087 -1.993 -19.483 1.00 88.81 97 ASN A N 1
ATOM 748 C CA . ASN A 1 97 ? 5.150 -3.068 -19.188 1.00 88.81 97 ASN A CA 1
ATOM 749 C C . ASN A 1 97 ? 5.861 -4.144 -18.378 1.00 88.81 97 ASN A C 1
ATOM 751 O O . ASN A 1 97 ? 6.778 -4.799 -18.873 1.00 88.81 97 ASN A O 1
ATOM 755 N N . ALA A 1 98 ? 5.360 -4.386 -17.176 1.00 88.56 98 ALA A N 1
ATOM 756 C CA . ALA A 1 98 ? 5.914 -5.355 -16.254 1.00 88.56 98 ALA A CA 1
ATOM 757 C C . ALA A 1 98 ? 4.907 -6.460 -15.934 1.00 88.56 98 ALA A C 1
ATOM 759 O O . ALA A 1 98 ? 3.686 -6.274 -15.954 1.00 88.56 98 ALA A O 1
ATOM 760 N N . ALA A 1 99 ? 5.434 -7.636 -15.617 1.00 92.62 99 ALA A N 1
ATOM 761 C CA . ALA A 1 99 ? 4.676 -8.670 -14.933 1.00 92.62 99 ALA A CA 1
ATOM 762 C C . ALA A 1 99 ? 5.100 -8.646 -13.467 1.00 92.62 99 ALA A C 1
ATOM 764 O O . ALA A 1 99 ? 6.288 -8.727 -13.175 1.00 92.62 99 ALA A O 1
ATOM 765 N N . GLU A 1 100 ? 4.146 -8.570 -12.548 1.00 93.12 100 GLU A N 1
ATOM 766 C CA . GLU A 1 100 ? 4.399 -8.552 -11.108 1.00 93.12 100 GLU A CA 1
ATOM 767 C C . GLU A 1 100 ? 3.612 -9.681 -10.440 1.00 93.12 100 GLU A C 1
ATOM 769 O O . GLU A 1 100 ? 2.523 -10.065 -10.884 1.00 93.12 100 GLU A O 1
ATOM 774 N N . MET A 1 101 ? 4.129 -10.212 -9.337 1.00 94.38 101 MET A N 1
ATOM 775 C CA . MET A 1 101 ? 3.255 -10.887 -8.381 1.00 94.38 101 MET A CA 1
ATOM 776 C C . MET A 1 101 ? 2.586 -9.839 -7.503 1.00 94.38 101 MET A C 1
ATOM 778 O O . MET A 1 101 ? 3.108 -8.747 -7.329 1.00 94.38 101 MET A O 1
ATOM 782 N N . PHE A 1 102 ? 1.456 -10.184 -6.899 1.00 94.19 102 PHE A N 1
ATOM 783 C CA . PHE A 1 102 ? 0.946 -9.434 -5.759 1.00 94.19 102 PHE A CA 1
ATOM 784 C C . PHE A 1 102 ? 0.790 -10.365 -4.566 1.00 94.19 102 PHE A C 1
ATOM 786 O O . PHE A 1 102 ? 0.395 -11.525 -4.709 1.00 94.19 102 PHE A O 1
ATOM 793 N N . LEU A 1 103 ? 1.090 -9.838 -3.390 1.00 95.75 103 LEU A N 1
ATOM 794 C CA . LEU A 1 103 ? 0.853 -10.427 -2.083 1.00 95.75 103 LEU A CA 1
ATOM 795 C C . LEU A 1 103 ? 0.082 -9.387 -1.280 1.00 95.75 103 LEU A C 1
ATOM 797 O O . LEU A 1 103 ? 0.512 -8.246 -1.195 1.00 95.75 103 LEU A O 1
ATOM 801 N N . SER A 1 104 ? -1.052 -9.763 -0.707 1.00 95.12 104 SER A N 1
ATOM 802 C CA . SER A 1 104 ? -1.906 -8.870 0.071 1.00 95.12 104 SER A CA 1
ATOM 803 C C . SER A 1 104 ? -2.237 -9.517 1.404 1.00 95.12 104 SER A C 1
ATOM 805 O O . SER A 1 104 ? -2.636 -10.680 1.454 1.00 95.12 104 SER A O 1
ATOM 807 N N . MET A 1 105 ? -2.076 -8.765 2.481 1.00 95.38 105 MET A N 1
ATOM 808 C CA . MET A 1 105 ? -2.435 -9.125 3.841 1.00 95.38 105 MET A CA 1
ATOM 809 C C . MET A 1 105 ? -3.446 -8.104 4.346 1.00 95.38 105 MET A C 1
ATOM 811 O O . MET A 1 105 ? -3.203 -6.902 4.300 1.00 95.38 105 MET A O 1
ATOM 815 N N . GLN A 1 106 ? -4.561 -8.592 4.864 1.00 94.50 106 GLN A N 1
ATOM 816 C CA . GLN A 1 106 ? -5.591 -7.777 5.487 1.00 94.50 106 GLN A CA 1
ATOM 817 C C . GLN A 1 106 ? -5.827 -8.326 6.884 1.00 94.50 106 GLN A C 1
ATOM 819 O O . GLN A 1 106 ? -6.157 -9.501 7.050 1.00 94.50 106 GLN A O 1
ATOM 824 N N . TRP A 1 107 ? -5.616 -7.486 7.885 1.00 93.81 107 TRP A N 1
ATOM 825 C CA . TRP A 1 107 ? -5.834 -7.814 9.280 1.00 93.81 107 TRP A CA 1
ATOM 826 C C . TRP A 1 107 ? -6.764 -6.781 9.891 1.00 93.81 107 TRP A C 1
ATOM 828 O O . TRP A 1 107 ? -6.509 -5.583 9.801 1.00 93.81 107 TRP A O 1
ATOM 838 N N . HIS A 1 108 ? -7.842 -7.252 10.499 1.00 92.69 108 HIS A N 1
ATOM 839 C CA . HIS A 1 108 ? -8.848 -6.409 11.115 1.00 92.69 108 HIS A CA 1
ATOM 840 C C . HIS A 1 108 ? -9.128 -6.922 12.523 1.00 92.69 108 HIS A C 1
ATOM 842 O O . HIS A 1 108 ? -9.468 -8.092 12.712 1.00 92.69 108 HIS A O 1
ATOM 848 N N . LEU A 1 109 ? -8.996 -6.054 13.516 1.00 88.31 109 LEU A N 1
ATOM 849 C CA . LEU A 1 109 ? -9.248 -6.352 14.915 1.00 88.31 109 LEU A CA 1
ATOM 850 C C . LEU A 1 109 ? -10.182 -5.286 15.479 1.00 88.31 109 LEU A C 1
ATOM 852 O O . LEU A 1 109 ? -9.808 -4.124 15.570 1.00 88.31 109 LEU A O 1
ATOM 856 N N . TYR A 1 110 ? -11.371 -5.696 15.902 1.00 82.81 110 TYR A N 1
ATOM 857 C CA . TYR A 1 110 ? -12.365 -4.824 16.514 1.00 82.81 110 TYR A CA 1
ATOM 858 C C . TYR A 1 110 ? -12.835 -5.413 17.845 1.00 82.81 110 TYR A C 1
ATOM 860 O O . TYR A 1 110 ? -13.109 -6.609 17.959 1.00 82.81 110 TYR A O 1
ATOM 868 N N . SER A 1 111 ? -12.913 -4.583 18.881 1.00 76.81 111 SER A N 1
ATOM 869 C CA . SER A 1 111 ? -13.271 -5.011 20.235 1.00 76.81 111 SER A CA 1
ATOM 870 C C . SER A 1 111 ? -14.497 -4.264 20.746 1.00 76.81 111 SER A C 1
ATOM 872 O O . SER A 1 111 ? -14.376 -3.123 21.165 1.00 76.81 111 SER A O 1
ATOM 874 N N . PHE A 1 112 ? -15.627 -4.966 20.880 1.00 59.94 112 PHE A N 1
ATOM 875 C CA . PHE A 1 112 ? -16.877 -4.450 21.471 1.00 59.94 112 PHE A CA 1
ATOM 876 C C . PHE A 1 112 ? -16.869 -4.332 23.009 1.00 59.94 112 PHE A C 1
ATOM 878 O O . PHE A 1 112 ? -17.914 -4.427 23.660 1.00 59.94 112 PHE A O 1
ATOM 885 N N . ALA A 1 113 ? -15.695 -4.240 23.630 1.00 60.91 113 ALA A N 1
ATOM 886 C CA . ALA A 1 113 ? -15.591 -4.095 25.079 1.00 60.91 113 ALA A CA 1
ATOM 887 C C . ALA A 1 113 ? -16.006 -2.678 25.520 1.00 60.91 113 ALA A C 1
ATOM 889 O O . ALA A 1 113 ? -16.342 -1.830 24.704 1.00 60.91 113 ALA A O 1
ATOM 890 N N . SER A 1 114 ? -15.925 -2.375 26.820 1.00 55.91 114 SER A N 1
ATOM 891 C CA . SER A 1 114 ? -16.232 -1.044 27.383 1.00 55.91 114 SER A CA 1
ATOM 892 C C . SER A 1 114 ? -15.342 0.103 26.871 1.00 55.91 114 SER A C 1
ATOM 894 O O . SER A 1 114 ? -15.408 1.206 27.406 1.00 55.91 114 SER A O 1
ATOM 896 N N . ARG A 1 115 ? -14.438 -0.184 25.935 1.00 59.66 115 ARG A N 1
ATOM 897 C CA . ARG A 1 115 ? -13.591 0.774 25.247 1.00 59.66 115 ARG A CA 1
ATOM 898 C C . ARG A 1 115 ? -13.461 0.295 23.811 1.00 59.66 115 ARG A C 1
ATOM 900 O O . ARG A 1 115 ? -12.766 -0.700 23.573 1.00 59.66 115 ARG A O 1
ATOM 907 N N . ASP A 1 116 ? -14.177 0.957 22.913 1.00 77.75 116 ASP A N 1
ATOM 908 C CA . ASP A 1 116 ? -14.258 0.528 21.523 1.00 77.75 116 ASP A CA 1
ATOM 909 C C . ASP A 1 116 ? -12.920 0.825 20.829 1.00 77.75 116 ASP A C 1
ATOM 911 O O . ASP A 1 116 ? -12.397 1.947 2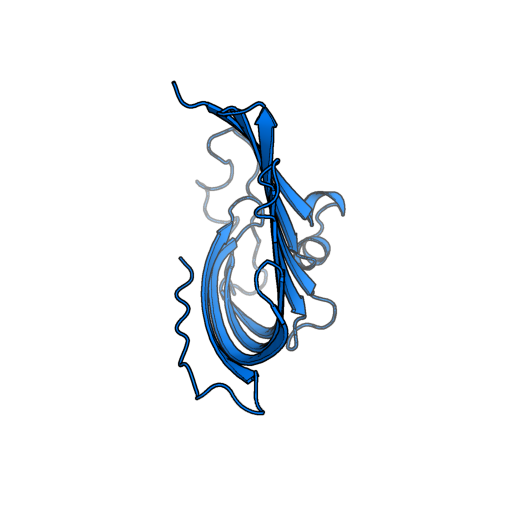0.867 1.00 77.75 116 ASP A O 1
ATOM 915 N N . MET A 1 117 ? -12.307 -0.217 20.275 1.00 84.25 117 MET A N 1
ATOM 916 C CA . MET A 1 117 ? -11.031 -0.125 19.572 1.00 84.25 117 MET A CA 1
ATOM 917 C C . MET A 1 117 ? -11.137 -0.907 18.276 1.00 84.25 117 MET A C 1
ATOM 919 O O . MET A 1 117 ? -11.453 -2.098 18.295 1.00 84.25 117 MET A O 1
ATOM 923 N N . ASP A 1 118 ? -10.832 -0.224 17.183 1.00 90.06 118 ASP A N 1
ATOM 924 C CA . ASP A 1 118 ? -10.838 -0.756 15.831 1.00 90.06 118 ASP A CA 1
ATOM 925 C C . ASP A 1 118 ? -9.458 -0.542 15.207 1.00 90.06 118 ASP A C 1
ATOM 927 O O . ASP A 1 118 ? -8.938 0.577 15.170 1.00 90.06 118 ASP A O 1
ATOM 931 N N . ILE A 1 119 ? -8.835 -1.633 14.780 1.00 90.69 119 ILE A N 1
ATOM 932 C CA . ILE A 1 119 ? -7.527 -1.655 14.144 1.00 90.69 119 ILE A CA 1
ATOM 933 C C . ILE A 1 119 ? -7.668 -2.380 12.817 1.00 90.69 119 ILE A C 1
ATOM 935 O O . ILE A 1 119 ? -7.983 -3.567 12.778 1.00 90.69 119 ILE A O 1
ATOM 939 N N . SER A 1 120 ? -7.337 -1.692 11.735 1.00 93.81 120 SER A N 1
ATOM 940 C CA . SER A 1 120 ? -7.258 -2.271 10.404 1.00 93.81 120 SER A CA 1
ATOM 941 C C . SER A 1 120 ? -5.862 -2.057 9.842 1.00 93.81 120 SER A C 1
ATOM 943 O O . SER A 1 120 ? -5.373 -0.932 9.770 1.00 93.81 120 SER A O 1
ATOM 945 N N . VAL A 1 121 ? -5.222 -3.139 9.416 1.00 94.62 121 VAL A N 1
ATOM 946 C CA . VAL A 1 121 ? -3.927 -3.122 8.741 1.00 94.62 121 VAL A CA 1
ATOM 947 C C . VAL A 1 121 ? -4.078 -3.820 7.402 1.00 94.62 121 VAL A C 1
ATOM 949 O O . VAL A 1 121 ? -4.425 -4.998 7.333 1.00 94.62 121 VAL A O 1
ATOM 952 N N . VAL A 1 122 ? -3.782 -3.096 6.332 1.00 95.88 122 VAL A N 1
ATOM 953 C CA . VAL A 1 122 ? -3.714 -3.633 4.976 1.00 95.88 122 VAL A CA 1
ATOM 954 C C . VAL A 1 122 ? -2.293 -3.442 4.486 1.00 95.88 122 VAL A C 1
ATOM 956 O O . VAL A 1 122 ? -1.816 -2.317 4.420 1.00 95.88 122 VAL A O 1
ATOM 959 N N . GLY A 1 123 ? -1.611 -4.536 4.177 1.00 95.38 123 GLY A N 1
ATOM 960 C CA . GLY A 1 123 ? -0.274 -4.515 3.601 1.00 95.38 123 GLY A CA 1
ATOM 961 C C . GLY A 1 123 ? -0.274 -5.233 2.265 1.00 95.38 123 GLY A C 1
ATOM 962 O O . GLY A 1 123 ? -0.776 -6.353 2.176 1.00 95.38 123 GLY A O 1
ATOM 963 N N . ASN A 1 124 ? 0.303 -4.626 1.240 1.00 94.69 124 ASN A N 1
ATOM 964 C CA . ASN A 1 124 ? 0.504 -5.252 -0.054 1.00 94.69 124 ASN A CA 1
ATOM 965 C C . ASN A 1 124 ? 1.979 -5.190 -0.452 1.00 94.69 124 ASN A C 1
ATOM 967 O O . ASN A 1 124 ? 2.698 -4.255 -0.109 1.00 94.69 124 ASN A O 1
ATOM 971 N N . ALA A 1 125 ? 2.426 -6.198 -1.188 1.00 94.00 125 ALA A N 1
ATOM 972 C CA . ALA A 1 125 ? 3.751 -6.266 -1.776 1.00 94.00 125 ALA A CA 1
ATOM 973 C C . ALA A 1 125 ? 3.641 -6.782 -3.210 1.00 94.00 125 ALA A C 1
ATOM 975 O O . ALA A 1 125 ? 2.901 -7.729 -3.484 1.00 94.00 125 ALA A O 1
ATOM 976 N N . TYR A 1 126 ? 4.403 -6.176 -4.109 1.00 92.56 126 TYR A N 1
ATOM 977 C CA . TYR A 1 126 ? 4.414 -6.454 -5.533 1.00 92.56 126 TYR A CA 1
ATOM 978 C C . TYR A 1 126 ? 5.858 -6.664 -5.994 1.00 92.56 126 TYR A C 1
ATOM 980 O O . TYR A 1 126 ? 6.517 -5.715 -6.415 1.00 92.56 126 TYR A O 1
ATOM 988 N N . PRO A 1 127 ? 6.412 -7.879 -5.838 1.00 92.19 127 PRO A N 1
ATOM 989 C CA . PRO A 1 127 ? 7.706 -8.191 -6.419 1.00 92.19 127 PRO A CA 1
ATOM 990 C C . PRO A 1 127 ? 7.564 -8.346 -7.937 1.00 92.19 127 PRO A C 1
ATOM 992 O O . PRO A 1 127 ? 6.646 -9.023 -8.424 1.00 92.19 127 PRO A O 1
ATOM 995 N N . SER A 1 128 ? 8.490 -7.745 -8.676 1.00 89.75 128 SER A N 1
ATOM 996 C CA . SER A 1 128 ? 8.531 -7.831 -10.132 1.00 89.75 128 SER A CA 1
ATOM 997 C C . SER A 1 128 ? 8.998 -9.217 -10.596 1.00 89.75 128 SER A C 1
ATOM 999 O O . SER A 1 128 ? 9.857 -9.861 -9.988 1.00 89.75 128 SER A O 1
ATOM 1001 N N . LEU A 1 129 ? 8.379 -9.710 -11.668 1.00 88.94 129 LEU A N 1
ATOM 1002 C CA . LEU A 1 129 ? 8.724 -10.958 -12.357 1.00 88.94 129 LEU A CA 1
ATOM 1003 C C . LEU A 1 129 ? 9.485 -10.704 -13.661 1.00 88.94 129 LEU A C 1
ATOM 1005 O O . LEU A 1 129 ? 10.199 -11.591 -14.130 1.00 88.94 129 LEU A O 1
ATOM 1009 N N . SER A 1 130 ? 9.296 -9.532 -14.270 1.00 87.19 130 SER A N 1
ATOM 1010 C CA . SER A 1 130 ? 10.003 -9.118 -15.485 1.00 87.19 130 SER A CA 1
ATOM 1011 C C . SER A 1 130 ? 11.358 -8.492 -15.174 1.00 87.19 130 SER A C 1
ATOM 1013 O O . SER A 1 130 ? 12.322 -8.759 -15.891 1.00 87.19 130 SER A O 1
ATOM 1015 N N . GLU A 1 131 ? 11.448 -7.720 -14.090 1.00 80.12 131 GLU A N 1
ATOM 1016 C CA . GLU A 1 131 ? 12.660 -7.006 -13.693 1.00 80.12 131 GLU A CA 1
ATOM 1017 C C . GLU A 1 131 ? 13.169 -7.516 -12.347 1.00 80.12 131 GLU A C 1
ATOM 1019 O O . GLU A 1 131 ? 12.544 -7.365 -11.300 1.00 80.12 131 GLU A O 1
ATOM 1024 N N . TRP A 1 132 ? 14.326 -8.171 -12.364 1.00 76.06 132 TRP A N 1
ATOM 1025 C CA . TRP A 1 132 ? 14.889 -8.748 -11.151 1.00 76.06 132 TRP A CA 1
ATOM 1026 C C . TRP A 1 132 ? 15.427 -7.667 -10.218 1.00 76.06 132 TRP A C 1
ATOM 1028 O O . TRP A 1 132 ? 16.296 -6.885 -10.595 1.00 76.06 132 TRP A O 1
ATOM 1038 N N . GLY A 1 133 ? 14.975 -7.708 -8.965 1.00 7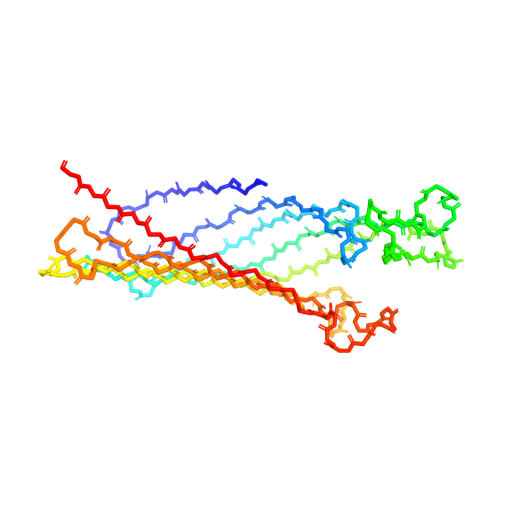4.44 133 GLY A N 1
ATOM 1039 C CA . GLY A 1 133 ? 15.401 -6.778 -7.921 1.00 74.44 133 GLY A CA 1
ATOM 1040 C C . GLY A 1 133 ? 14.413 -5.649 -7.660 1.00 74.44 133 GLY A C 1
ATOM 1041 O O . GLY A 1 133 ? 14.611 -4.942 -6.677 1.00 74.44 133 GLY A O 1
ATOM 1042 N N . ASP A 1 134 ? 13.352 -5.531 -8.464 1.00 83.12 134 ASP A N 1
ATOM 1043 C CA . ASP A 1 134 ? 12.288 -4.572 -8.203 1.00 83.12 134 ASP A CA 1
ATOM 1044 C C . ASP A 1 134 ? 11.197 -5.152 -7.281 1.00 83.12 134 ASP A C 1
ATOM 1046 O O . ASP A 1 134 ? 10.675 -6.258 -7.475 1.00 83.12 134 ASP A O 1
ATOM 1050 N N . LEU A 1 135 ? 10.894 -4.405 -6.228 1.00 87.12 135 LEU A N 1
ATOM 1051 C CA . LEU A 1 135 ? 9.916 -4.680 -5.197 1.00 87.12 135 LEU A CA 1
ATOM 1052 C C . LEU A 1 135 ? 9.199 -3.382 -4.850 1.00 87.12 135 LEU A C 1
ATOM 1054 O O . LEU A 1 135 ? 9.791 -2.420 -4.357 1.00 87.12 135 LEU A O 1
ATOM 1058 N N . ARG A 1 136 ? 7.882 -3.437 -4.976 1.00 88.12 136 ARG A N 1
ATOM 1059 C CA . ARG A 1 136 ? 6.991 -2.393 -4.499 1.00 88.12 136 ARG A CA 1
ATOM 1060 C C . ARG A 1 136 ? 6.163 -2.886 -3.327 1.00 88.12 136 ARG A C 1
ATOM 1062 O O . ARG A 1 136 ? 5.881 -4.077 -3.210 1.00 88.12 136 ARG A O 1
ATOM 1069 N N . GLY A 1 137 ? 5.741 -1.987 -2.459 1.00 90.44 137 GLY A N 1
ATOM 1070 C CA . GLY A 1 137 ? 4.851 -2.310 -1.359 1.00 90.44 137 GLY A CA 1
ATOM 1071 C C . GLY A 1 137 ? 4.038 -1.114 -0.910 1.00 90.44 137 GLY A C 1
ATOM 1072 O O . GLY A 1 137 ? 4.422 0.033 -1.109 1.00 90.44 137 GLY A O 1
ATOM 1073 N N . ASP A 1 138 ? 2.901 -1.396 -0.297 1.00 91.38 138 ASP A N 1
ATOM 1074 C CA . ASP A 1 138 ? 2.088 -0.394 0.371 1.00 91.38 138 ASP A CA 1
ATOM 1075 C C . ASP A 1 138 ? 1.594 -0.937 1.712 1.00 91.38 138 ASP A C 1
ATOM 1077 O O . ASP A 1 138 ? 1.335 -2.131 1.871 1.00 91.38 138 ASP A O 1
ATOM 1081 N N . LEU A 1 139 ? 1.518 -0.062 2.705 1.00 93.06 139 LEU A N 1
ATOM 1082 C CA . LEU A 1 139 ? 1.019 -0.365 4.035 1.00 93.06 139 LEU A CA 1
ATOM 1083 C C . LEU A 1 139 ? 0.055 0.737 4.451 1.00 93.06 139 LEU A C 1
ATOM 1085 O O . LEU A 1 139 ? 0.405 1.913 4.469 1.00 93.06 139 LEU A O 1
ATOM 1089 N N . ASN A 1 140 ? -1.153 0.350 4.826 1.00 95.25 140 ASN A N 1
ATOM 1090 C CA . ASN A 1 140 ? -2.163 1.227 5.386 1.00 95.25 140 ASN A CA 1
ATOM 1091 C C . ASN A 1 140 ? -2.563 0.713 6.769 1.00 95.25 140 ASN A C 1
ATOM 1093 O O . ASN A 1 140 ? -3.061 -0.406 6.905 1.00 95.25 140 ASN A O 1
ATOM 1097 N N . LEU A 1 141 ? -2.355 1.541 7.785 1.00 93.50 141 LEU A N 1
ATOM 1098 C CA . LEU A 1 141 ? -2.764 1.307 9.160 1.00 93.50 141 LEU A CA 1
ATOM 1099 C C . LEU A 1 141 ? -3.841 2.320 9.529 1.00 93.50 141 LEU A C 1
ATOM 1101 O O . LEU A 1 141 ? -3.620 3.527 9.480 1.00 93.50 141 LEU A O 1
ATOM 1105 N N . MET A 1 142 ? -4.983 1.819 9.975 1.00 93.56 142 MET A N 1
ATOM 1106 C CA . MET A 1 142 ? -6.057 2.606 10.560 1.00 93.56 142 MET A CA 1
ATOM 1107 C C . MET A 1 142 ? -6.280 2.141 11.993 1.00 93.56 142 MET A C 1
ATOM 1109 O O . MET A 1 142 ? -6.526 0.965 12.241 1.00 93.56 142 MET A O 1
ATOM 1113 N N . LEU A 1 143 ? -6.185 3.071 12.932 1.00 91.25 143 LEU A N 1
ATOM 1114 C CA . LEU A 1 143 ? -6.493 2.868 14.338 1.00 91.25 143 LEU A CA 1
ATOM 1115 C C . LEU A 1 143 ? -7.597 3.848 14.714 1.00 91.25 143 LEU A C 1
ATOM 1117 O O . LEU A 1 143 ? -7.444 5.052 14.526 1.00 91.25 143 LEU A O 1
ATOM 1121 N N . SER A 1 144 ? -8.682 3.346 15.279 1.00 90.38 144 SER A N 1
ATOM 1122 C CA . SER A 1 144 ? -9.730 4.143 15.903 1.00 90.38 144 SER A CA 1
ATOM 1123 C C . SER A 1 144 ? -9.882 3.685 17.341 1.00 90.38 144 SER A C 1
ATOM 1125 O O . SER A 1 144 ? -10.128 2.508 17.602 1.00 90.38 144 SER A O 1
ATOM 1127 N N . TRP A 1 145 ? -9.694 4.599 18.285 1.00 88.81 145 TRP A N 1
ATOM 1128 C CA . TRP A 1 145 ? -9.725 4.277 19.702 1.00 88.81 145 TRP A CA 1
ATOM 1129 C C . TRP A 1 145 ? -10.594 5.264 20.482 1.00 88.81 145 TRP A C 1
ATOM 1131 O O . TRP A 1 145 ? -10.335 6.468 20.509 1.00 88.81 145 TRP A O 1
ATOM 1141 N N . GLU A 1 146 ? -11.608 4.739 21.165 1.00 87.69 146 GLU A N 1
ATOM 1142 C CA . GLU A 1 146 ? -12.367 5.458 22.183 1.00 87.69 146 GLU A CA 1
ATOM 1143 C C . GLU A 1 146 ? -11.511 5.675 23.449 1.00 87.69 146 GLU A C 1
ATOM 1145 O O . GLU A 1 146 ? -11.154 4.730 24.158 1.00 87.69 146 GLU A O 1
ATOM 1150 N N . LEU A 1 147 ? -11.159 6.925 23.761 1.00 83.00 147 LEU A N 1
ATOM 1151 C CA . LEU A 1 147 ? -10.377 7.253 24.967 1.00 83.00 147 LEU A CA 1
ATOM 1152 C C . LEU A 1 147 ? -11.281 7.515 26.178 1.00 83.00 147 LEU A C 1
ATOM 1154 O O . LEU A 1 147 ? -10.974 7.082 27.291 1.00 83.00 147 LEU A O 1
ATOM 1158 N N . PHE A 1 148 ? -12.401 8.198 25.940 1.00 84.38 148 PHE A N 1
ATOM 1159 C CA . PHE A 1 148 ? -13.464 8.483 26.903 1.00 84.38 148 PHE A CA 1
ATOM 1160 C C . PHE A 1 148 ? -14.816 8.272 26.214 1.00 84.38 148 PHE A C 1
ATOM 1162 O O . PHE A 1 148 ? -14.859 8.367 24.986 1.00 84.38 148 PHE A O 1
ATOM 1169 N N . PRO A 1 149 ? -15.916 8.060 26.962 1.00 82.56 149 PRO A N 1
ATOM 1170 C CA . PRO A 1 149 ? -17.242 7.980 26.365 1.00 82.56 149 PRO A CA 1
ATOM 1171 C C . PRO A 1 149 ? -17.490 9.170 25.442 1.00 82.56 149 PRO A C 1
ATOM 1173 O O . PRO A 1 149 ? -17.294 10.319 25.849 1.00 82.56 149 PRO A O 1
ATOM 1176 N N . SER A 1 150 ? -17.896 8.884 24.206 1.00 80.69 150 SER A N 1
ATOM 1177 C CA . SER A 1 150 ? -18.145 9.897 23.174 1.00 80.69 150 SER A CA 1
ATOM 1178 C C . SER A 1 150 ? -16.901 10.652 22.678 1.00 80.69 150 SER A C 1
ATOM 1180 O O . SER A 1 150 ? -17.063 11.691 22.041 1.00 80.69 150 SER A O 1
ATOM 1182 N N . PHE A 1 151 ? -15.680 10.162 22.934 1.00 86.06 151 PHE A N 1
ATOM 1183 C CA . PHE A 1 151 ? -14.425 10.737 22.432 1.00 86.06 151 PHE A CA 1
ATOM 1184 C C . PHE A 1 151 ? -13.555 9.676 21.751 1.00 86.06 151 PHE A C 1
ATOM 1186 O O . PHE A 1 151 ? -13.014 8.776 22.398 1.00 86.06 151 PHE A O 1
ATOM 1193 N N . TYR A 1 152 ? -13.342 9.855 20.452 1.00 87.44 152 TYR A N 1
ATOM 1194 C CA . TYR A 1 152 ? -12.594 8.953 19.588 1.00 87.44 152 TYR A CA 1
ATOM 1195 C C . TYR A 1 152 ? -11.350 9.644 19.048 1.00 87.44 152 TYR A C 1
ATOM 1197 O O . TYR A 1 152 ? -11.413 10.754 18.514 1.00 87.44 152 TYR A O 1
ATOM 1205 N N . TRP A 1 153 ? -10.221 8.961 19.154 1.00 90.81 153 TRP A N 1
ATOM 1206 C CA . TRP A 1 153 ? -8.979 9.339 18.506 1.00 90.81 153 TRP A CA 1
ATOM 1207 C C . TRP A 1 153 ? -8.710 8.383 17.347 1.00 90.81 153 TRP A C 1
ATOM 1209 O O . TRP A 1 153 ? -8.690 7.167 17.529 1.00 90.81 153 TRP A O 1
ATOM 1219 N N . SER A 1 154 ? -8.520 8.938 16.154 1.00 91.94 154 SER A N 1
ATOM 1220 C CA . SER A 1 154 ? -8.263 8.180 14.935 1.00 91.94 154 SER A CA 1
ATOM 1221 C C . SER A 1 154 ? -6.872 8.484 14.395 1.00 91.94 154 SER A C 1
ATOM 1223 O O . SER A 1 154 ? -6.518 9.653 14.240 1.00 91.94 154 SER A O 1
ATOM 1225 N N . ILE A 1 155 ? -6.122 7.450 14.037 1.00 92.88 155 ILE A N 1
ATOM 1226 C CA . ILE A 1 155 ? -4.841 7.541 13.341 1.00 92.88 155 ILE A CA 1
ATOM 1227 C C . ILE A 1 155 ? -4.971 6.774 12.030 1.00 92.88 155 ILE A C 1
ATOM 1229 O O . ILE A 1 155 ? -5.389 5.620 12.020 1.00 92.88 155 ILE A O 1
ATOM 1233 N N . ASN A 1 156 ? -4.589 7.406 10.932 1.00 93.19 156 ASN A N 1
ATOM 1234 C CA . ASN A 1 156 ? -4.399 6.770 9.641 1.00 93.19 156 ASN A CA 1
ATOM 1235 C C . ASN A 1 156 ? -2.946 6.997 9.221 1.00 93.19 156 ASN A C 1
ATOM 1237 O O . ASN A 1 156 ? -2.520 8.140 9.072 1.00 93.19 156 ASN A O 1
ATOM 1241 N N . ALA A 1 157 ? -2.181 5.923 9.079 1.00 92.25 157 ALA A N 1
ATOM 1242 C CA . ALA A 1 157 ? -0.809 5.960 8.607 1.00 92.25 157 ALA A CA 1
ATOM 1243 C C . ALA A 1 157 ? -0.704 5.131 7.328 1.00 92.25 157 ALA A C 1
ATOM 1245 O O . ALA A 1 157 ? -0.921 3.920 7.344 1.00 92.25 157 ALA A O 1
ATOM 1246 N N . ARG A 1 158 ? -0.343 5.790 6.231 1.00 91.75 158 ARG A N 1
ATOM 1247 C CA . ARG A 1 158 ? -0.068 5.167 4.941 1.00 91.75 158 ARG A CA 1
ATOM 1248 C C . ARG A 1 158 ? 1.420 5.264 4.644 1.00 91.75 158 ARG A C 1
ATOM 1250 O O . ARG A 1 158 ? 2.017 6.313 4.859 1.00 91.75 158 ARG A O 1
ATOM 1257 N N . SER A 1 159 ? 2.002 4.188 4.142 1.00 89.19 159 SER A N 1
ATOM 1258 C CA . SER A 1 159 ? 3.371 4.147 3.646 1.00 89.19 159 SER A CA 1
ATOM 1259 C C . SER A 1 159 ? 3.403 3.406 2.318 1.00 89.19 159 SER A C 1
ATOM 1261 O O . SER A 1 159 ? 2.732 2.389 2.157 1.00 89.19 159 SER A O 1
ATOM 1263 N N . GLU A 1 160 ? 4.158 3.933 1.370 1.00 86.44 160 GLU A N 1
ATOM 1264 C CA . GLU A 1 160 ? 4.404 3.353 0.057 1.00 86.44 160 GLU A CA 1
ATOM 1265 C C . GLU A 1 160 ? 5.911 3.193 -0.113 1.00 86.44 160 GLU A C 1
ATOM 1267 O O . GLU A 1 160 ? 6.687 4.048 0.306 1.00 86.44 160 GLU A O 1
ATOM 1272 N N . PHE A 1 161 ? 6.323 2.071 -0.684 1.00 84.62 161 PHE A N 1
ATOM 1273 C CA . PHE A 1 161 ? 7.714 1.726 -0.927 1.00 84.62 161 PHE A CA 1
ATOM 1274 C C . PHE A 1 161 ? 7.861 1.278 -2.377 1.00 84.62 161 PHE A C 1
ATOM 1276 O O . PHE A 1 161 ? 7.098 0.419 -2.821 1.00 84.62 161 PHE A O 1
ATOM 1283 N N . ASP A 1 162 ? 8.836 1.813 -3.104 1.00 81.44 162 ASP A N 1
ATOM 1284 C CA . ASP A 1 162 ? 9.123 1.433 -4.490 1.00 81.44 162 ASP A CA 1
ATOM 1285 C C . ASP A 1 162 ? 10.646 1.420 -4.718 1.00 81.44 162 ASP A C 1
ATOM 1287 O O . ASP A 1 162 ? 11.315 2.453 -4.646 1.00 81.44 162 ASP A O 1
ATOM 1291 N N . SER A 1 163 ? 11.223 0.237 -4.957 1.00 74.50 163 SER A N 1
ATOM 1292 C CA . SER A 1 163 ? 12.675 0.104 -5.142 1.00 74.50 163 SER A CA 1
ATOM 1293 C C . SER A 1 163 ? 13.173 0.551 -6.517 1.00 74.50 163 SER A C 1
ATOM 1295 O O . SER A 1 163 ? 14.371 0.805 -6.670 1.00 74.50 163 SER A O 1
ATOM 1297 N N . SER A 1 164 ? 12.286 0.696 -7.507 1.00 65.44 164 SER A N 1
ATOM 1298 C CA . SER A 1 164 ? 12.640 1.174 -8.852 1.00 65.44 164 SER A CA 1
ATOM 1299 C C . SER A 1 164 ? 13.174 2.619 -8.851 1.00 65.44 164 SER A C 1
ATOM 1301 O O . SER A 1 164 ? 13.801 3.064 -9.815 1.00 65.44 164 SER A O 1
ATOM 1303 N N . ALA A 1 165 ? 12.970 3.363 -7.758 1.00 56.81 165 ALA A N 1
ATOM 1304 C CA . ALA A 1 165 ? 13.576 4.670 -7.512 1.00 56.81 165 ALA A CA 1
ATOM 1305 C C . ALA A 1 165 ? 15.112 4.598 -7.330 1.00 56.81 165 ALA A C 1
ATOM 1307 O O . ALA A 1 165 ? 15.835 5.472 -7.812 1.00 56.81 165 ALA A O 1
ATOM 1308 N N . GLU A 1 166 ? 15.656 3.521 -6.743 1.00 50.28 166 GLU A N 1
ATOM 1309 C CA . GLU A 1 166 ? 17.112 3.366 -6.538 1.00 50.28 166 GLU A CA 1
ATOM 1310 C C . GLU A 1 166 ? 17.861 3.167 -7.874 1.00 50.28 166 GLU A C 1
ATOM 1312 O O . GLU A 1 166 ? 18.969 3.676 -8.055 1.00 50.28 166 GLU A O 1
ATOM 1317 N N . GLN A 1 167 ? 17.239 2.500 -8.856 1.00 51.62 167 GLN A N 1
ATOM 1318 C CA . GLN A 1 167 ? 17.801 2.323 -10.205 1.00 51.62 167 GLN A CA 1
ATOM 1319 C C . GLN A 1 167 ? 17.796 3.611 -11.047 1.00 51.62 167 GLN A C 1
ATOM 1321 O O . GLN A 1 167 ? 18.533 3.696 -12.029 1.00 51.62 167 GLN A O 1
ATOM 1326 N N . ARG A 1 168 ? 17.030 4.634 -10.643 1.00 53.78 168 ARG A N 1
ATOM 1327 C CA . ARG A 1 168 ? 16.971 5.959 -11.288 1.00 53.78 168 ARG A CA 1
ATOM 1328 C C . ARG A 1 168 ? 17.990 6.963 -10.734 1.00 53.78 168 ARG A C 1
ATOM 1330 O O . ARG A 1 168 ? 17.986 8.124 -11.124 1.00 53.78 168 ARG A O 1
ATO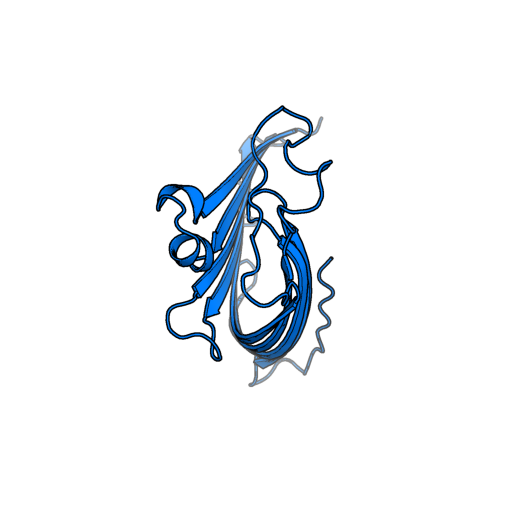M 1337 N N . GLY A 1 169 ? 18.895 6.523 -9.853 1.00 47.88 169 GLY A N 1
ATOM 1338 C CA . GLY A 1 169 ? 19.938 7.376 -9.275 1.00 47.88 169 GLY A CA 1
ATOM 1339 C C . GLY A 1 169 ? 19.466 8.255 -8.111 1.00 47.88 169 GLY A C 1
ATOM 1340 O O . GLY A 1 169 ? 20.201 9.159 -7.708 1.00 47.88 169 GLY A O 1
ATOM 1341 N N . GLN A 1 170 ? 18.277 7.993 -7.559 1.00 48.22 170 GLN A N 1
ATOM 1342 C CA . GLN A 1 170 ? 17.749 8.693 -6.388 1.00 48.22 170 GLN A CA 1
ATOM 1343 C C . GLN A 1 170 ? 18.356 8.159 -5.080 1.00 48.22 170 GLN A C 1
ATOM 1345 O O . GLN A 1 170 ? 18.797 7.009 -4.983 1.00 48.22 170 GLN A O 1
ATOM 1350 N N . LEU A 1 171 ? 18.424 9.013 -4.052 1.00 47.91 171 LEU A N 1
ATOM 1351 C CA . LEU A 1 171 ? 18.935 8.635 -2.733 1.00 47.91 171 LEU A CA 1
ATOM 1352 C C . LEU A 1 171 ? 17.982 7.620 -2.083 1.00 47.91 171 LEU A C 1
ATOM 1354 O O . LEU A 1 171 ? 16.772 7.723 -2.217 1.00 47.91 171 LEU A O 1
ATOM 1358 N N . LYS A 1 172 ? 18.509 6.681 -1.282 1.00 46.03 172 LYS A N 1
ATOM 1359 C CA . LYS A 1 172 ? 17.710 5.645 -0.585 1.00 46.03 172 LYS A CA 1
ATOM 1360 C C . LYS A 1 172 ? 16.516 6.173 0.229 1.00 46.03 172 LYS A C 1
ATOM 1362 O O . LYS A 1 172 ? 15.614 5.401 0.534 1.00 46.03 172 LYS A O 1
ATOM 1367 N N . ILE A 1 173 ? 16.532 7.453 0.602 1.00 48.41 173 ILE A N 1
ATOM 1368 C CA . ILE A 1 173 ? 15.486 8.125 1.383 1.00 48.41 173 ILE A CA 1
ATOM 1369 C C . ILE A 1 173 ? 14.223 8.384 0.536 1.00 48.41 173 ILE A C 1
ATOM 1371 O O . ILE A 1 173 ? 13.136 8.317 1.096 1.00 48.41 173 ILE A O 1
ATOM 1375 N N . ASP A 1 174 ? 14.344 8.551 -0.786 1.00 58.66 174 ASP A N 1
ATOM 1376 C CA . ASP A 1 174 ? 13.219 8.853 -1.697 1.00 58.66 174 ASP A CA 1
ATOM 1377 C C . ASP A 1 174 ? 12.461 7.595 -2.167 1.00 58.66 174 ASP A C 1
ATOM 1379 O O . ASP A 1 174 ? 11.461 7.672 -2.866 1.00 58.66 174 ASP A O 1
ATOM 1383 N N . THR A 1 175 ? 12.912 6.400 -1.766 1.00 64.25 175 THR A N 1
ATOM 1384 C CA . THR A 1 175 ? 12.254 5.123 -2.120 1.00 64.25 175 THR A CA 1
ATOM 1385 C C . THR A 1 175 ? 11.010 4.828 -1.275 1.00 64.25 175 THR A C 1
ATOM 1387 O O . THR A 1 175 ? 10.326 3.830 -1.508 1.00 64.25 175 THR A O 1
ATOM 1390 N N . THR A 1 176 ? 10.754 5.633 -0.234 1.00 71.31 176 THR A N 1
ATOM 1391 C CA . THR A 1 176 ? 9.672 5.414 0.734 1.00 71.31 176 THR A CA 1
ATOM 1392 C C . THR A 1 176 ? 8.911 6.704 1.022 1.00 71.31 176 THR A C 1
ATOM 1394 O O . THR A 1 176 ? 9.409 7.575 1.733 1.00 71.31 176 THR A O 1
ATOM 1397 N N . ASP A 1 177 ? 7.656 6.755 0.589 1.00 76.06 177 ASP A N 1
ATOM 1398 C CA . ASP A 1 177 ? 6.727 7.835 0.911 1.00 76.06 177 ASP A CA 1
ATOM 1399 C C . ASP A 1 177 ? 5.840 7.437 2.090 1.00 76.06 177 ASP A C 1
ATOM 1401 O O . ASP A 1 177 ? 5.398 6.291 2.215 1.00 76.06 177 ASP A O 1
ATOM 1405 N N . TYR A 1 178 ? 5.542 8.379 2.985 1.00 84.50 178 TYR A N 1
ATOM 1406 C CA . TYR A 1 178 ? 4.602 8.138 4.076 1.00 84.50 178 TYR A CA 1
ATOM 1407 C C . TYR A 1 178 ? 3.713 9.346 4.350 1.00 84.50 178 TYR A C 1
ATOM 1409 O O . TYR A 1 178 ? 4.102 10.501 4.219 1.00 84.50 178 TYR A O 1
ATOM 1417 N N . THR A 1 179 ? 2.482 9.073 4.762 1.00 87.69 179 THR A N 1
ATOM 1418 C CA . THR A 1 179 ? 1.496 10.072 5.166 1.00 87.69 179 THR A CA 1
ATOM 1419 C C . THR A 1 179 ? 0.858 9.618 6.465 1.00 87.69 179 THR A C 1
ATOM 1421 O O . THR A 1 179 ? 0.299 8.526 6.544 1.00 87.69 179 THR A O 1
ATOM 1424 N N . ILE A 1 180 ? 0.915 10.465 7.489 1.00 90.69 180 ILE A N 1
ATOM 1425 C CA . ILE A 1 180 ? 0.282 10.201 8.782 1.00 90.69 180 ILE A CA 1
ATOM 1426 C C . ILE A 1 180 ? -0.767 11.278 9.023 1.00 90.69 180 ILE A C 1
ATOM 1428 O O . ILE A 1 180 ? -0.458 12.464 9.092 1.00 90.69 180 ILE A O 1
ATOM 1432 N N . THR A 1 181 ? -2.015 10.853 9.173 1.00 91.88 181 THR A N 1
ATOM 1433 C CA . THR A 1 181 ? -3.152 11.697 9.528 1.00 91.88 181 THR A CA 1
ATOM 1434 C C . THR A 1 181 ? -3.673 11.276 10.891 1.00 91.88 181 THR A C 1
ATOM 1436 O O . THR A 1 181 ? -3.897 10.099 11.153 1.00 91.88 181 THR A O 1
ATOM 1439 N N . THR A 1 182 ? -3.900 12.244 11.768 1.00 94.19 182 THR A N 1
ATOM 1440 C CA . THR A 1 182 ? -4.531 12.021 13.069 1.00 94.19 182 THR A CA 1
ATOM 1441 C C . THR A 1 182 ? -5.760 12.910 13.188 1.00 94.19 182 THR A C 1
ATOM 1443 O O . THR A 1 182 ? -5.764 14.041 12.708 1.00 94.19 182 THR A O 1
ATOM 1446 N N . GLY A 1 183 ? -6.802 12.409 13.839 1.00 90.94 183 GLY A N 1
ATOM 1447 C CA . GLY A 1 183 ? -8.083 13.087 13.977 1.00 90.94 183 GLY A CA 1
ATOM 1448 C C . GLY A 1 183 ? -8.719 12.800 15.326 1.00 90.94 183 GLY A C 1
ATOM 1449 O O . GLY A 1 183 ? -8.450 11.780 15.955 1.00 90.94 183 GLY A O 1
ATOM 1450 N N . ILE A 1 184 ? -9.552 13.727 15.778 1.00 90.94 184 ILE A N 1
ATOM 1451 C CA . ILE A 1 184 ? -10.341 13.584 16.997 1.00 90.94 184 ILE A CA 1
ATOM 1452 C C . ILE A 1 184 ? -11.801 13.765 16.603 1.00 90.94 184 ILE A C 1
ATOM 1454 O O . ILE A 1 184 ? -12.141 14.733 15.925 1.00 90.94 184 ILE A O 1
ATOM 1458 N N . THR A 1 185 ? -12.656 12.848 17.040 1.00 89.75 185 THR A N 1
ATOM 1459 C CA . THR A 1 185 ? -14.106 12.913 16.848 1.00 89.75 185 THR A CA 1
ATOM 1460 C C . THR A 1 185 ? -14.779 12.839 18.208 1.00 89.75 185 THR A C 1
ATOM 1462 O O . THR A 1 185 ? -14.423 11.994 19.025 1.00 89.75 185 THR A O 1
ATOM 1465 N N . TRP A 1 186 ? -15.761 13.700 18.461 1.00 86.06 186 TRP A N 1
ATOM 1466 C CA . TRP A 1 186 ? -16.585 13.610 19.662 1.00 86.06 186 TRP A CA 1
ATOM 1467 C C . TRP A 1 186 ? -18.066 13.762 19.329 1.00 86.06 186 TRP A C 1
ATOM 1469 O O . TRP A 1 186 ? -18.426 14.453 18.374 1.00 86.06 186 TRP A O 1
ATOM 1479 N N . SER A 1 187 ? -18.923 13.124 20.121 1.00 80.50 187 SER A N 1
ATOM 1480 C CA . SER A 1 187 ? -20.380 13.275 20.041 1.00 80.50 187 SER A CA 1
ATOM 1481 C C . SER A 1 187 ? -20.924 13.955 21.299 1.00 80.50 187 SER A C 1
ATOM 1483 O O . SER A 1 187 ? -20.433 13.701 22.399 1.00 80.50 187 SER A O 1
ATOM 1485 N N . TYR A 1 188 ? -21.930 14.819 21.127 1.00 65.44 188 TYR A N 1
ATOM 1486 C CA . TYR A 1 188 ? -22.669 15.477 22.212 1.00 65.44 188 TYR A CA 1
ATOM 1487 C C . TYR A 1 188 ? -24.070 14.884 22.346 1.00 65.44 188 TYR A C 1
ATOM 1489 O O . TYR A 1 188 ? -24.711 14.691 21.287 1.00 65.44 188 TYR A O 1
#